Protein AF-A0A645EM50-F1 (afdb_monomer)

Nearest PDB structures (foldseek):
  1o5o-assembly1_B  TM=4.239E-01  e=4.195E-01  Thermotoga maritima
  6wn8-assembly1_B  TM=4.071E-01  e=1.620E+00  Klebsiella pneumoniae subsp. pneumoniae

InterPro domains:
  IPR006230 Protein MutL [PF13941] (1-204)

Radius of gyration: 18.4 Å; Cα contacts (8 Å, |Δi|>4): 390; chains: 1; bounding box: 49×41×48 Å

Sequence (207 aa):
MDLGGATTDVYSMTEGTPSRDDIVFRGLPEPFAKRSVEGDLGMRYSLKFLAHECTHKWIAAEAGESEELVKEWIKTCCAQPDTIAPHGSPQQRIEEALAKGAVKTALERHCGYIEPVYTPMGQMYTINGKDLTNVPLAIGIGGAIINSPNPHNIMEGVKAGRGDLNYAKPKDPVIKTDSSYILASMGLLSAYDPETALAIMKKEIFK

Organism: NCBI:txid1076179

Secondary structure (DSSP, 8-state):
-EE-SS-EEEEEES----SSTTEEEESSPPPSEEEEEETT--SSTTHHHHHHHH-HHHHHHHHTS-HHHHHHHHHHHHH-TT--PPTTSHHHHHHHHHHHHHHHHHHHHHS-EEEEEEETTEEEEEEES---TT--EEEEBSHHHHTSS-HHHHHGGGS--TT-TTB---SSPEEEE-TT--HHHHHHHHTT-HHHHHHHHHHHH--

pLDDT: mean 94.32, std 4.32, range [69.94, 98.25]

Solvent-accessible surface area (backbone atoms only — not comparable to full-atom values): 10984 Å² total; per-residue (Å²): 61,36,35,37,48,47,32,25,37,40,68,48,83,46,75,29,59,68,92,47,93,66,38,43,84,49,83,75,88,60,59,43,74,40,75,49,75,34,66,47,35,5,76,30,85,20,30,72,49,34,45,60,76,53,31,54,65,50,36,10,63,67,35,74,51,52,49,66,57,47,52,53,50,52,52,48,34,68,77,38,62,88,63,71,59,54,89,93,37,74,58,33,33,40,52,43,27,50,49,14,42,31,43,27,52,49,45,56,74,61,31,6,42,48,44,83,43,82,48,100,92,44,81,41,33,34,29,40,60,30,36,32,40,82,44,59,66,43,53,40,30,40,62,70,37,61,72,39,97,55,38,64,67,26,54,53,29,50,40,49,48,98,87,37,78,40,38,28,35,17,61,74,44,49,78,39,47,46,77,79,68,47,66,68,59,31,56,61,39,36,78,80,41,47,68,62,26,47,53,52,49,49,59,68,44,67,105

Structure (mmCIF, N/CA/C/O backbone):
data_AF-A0A645EM50-F1
#
_entry.id   AF-A0A645EM50-F1
#
loop_
_atom_site.group_PDB
_atom_site.id
_atom_site.type_symbol
_atom_site.label_atom_id
_atom_site.label_alt_id
_atom_site.label_comp_id
_atom_site.label_asym_id
_atom_site.label_entity_id
_atom_site.label_seq_id
_atom_site.pdbx_PDB_ins_code
_atom_site.Cartn_x
_atom_site.Cartn_y
_atom_site.Cartn_z
_atom_site.occupancy
_atom_site.B_iso_or_equiv
_atom_site.auth_seq_id
_atom_site.auth_comp_id
_atom_site.auth_asym_id
_atom_site.auth_atom_id
_atom_site.pdbx_PDB_model_num
ATOM 1 N N . MET A 1 1 ? -3.434 -5.002 -3.128 1.00 97.25 1 MET A N 1
ATOM 2 C CA . MET A 1 1 ? -3.034 -4.630 -1.758 1.00 97.25 1 MET A CA 1
ATOM 3 C C . MET A 1 1 ? -3.812 -5.509 -0.812 1.00 97.25 1 MET A C 1
ATOM 5 O O . MET A 1 1 ? -5.027 -5.472 -0.913 1.00 97.25 1 MET A O 1
ATOM 9 N N . ASP A 1 2 ? -3.159 -6.297 0.032 1.00 96.81 2 ASP A N 1
ATOM 10 C CA . ASP A 1 2 ? -3.802 -7.083 1.090 1.00 96.81 2 ASP A CA 1
ATOM 11 C C . ASP A 1 2 ? -3.337 -6.558 2.444 1.00 96.81 2 ASP A C 1
ATOM 13 O O . ASP A 1 2 ? -2.193 -6.779 2.834 1.00 96.81 2 ASP A O 1
ATOM 17 N N . LEU A 1 3 ? -4.189 -5.782 3.113 1.00 96.44 3 LEU A N 1
ATOM 18 C CA . LEU A 1 3 ? -3.864 -5.172 4.401 1.00 96.44 3 LEU A CA 1
ATOM 19 C C . LEU A 1 3 ? -4.521 -5.960 5.536 1.00 96.44 3 LEU A C 1
ATOM 21 O O . LEU A 1 3 ? -5.743 -5.913 5.732 1.00 96.44 3 LEU A O 1
ATOM 25 N N . GLY A 1 4 ? -3.688 -6.647 6.312 1.00 94.12 4 GLY A N 1
ATOM 26 C CA . GLY A 1 4 ? -4.093 -7.433 7.467 1.00 94.12 4 GLY A CA 1
ATOM 27 C C . GLY A 1 4 ? -3.761 -6.781 8.811 1.00 94.12 4 GLY A C 1
ATOM 28 O O . GLY A 1 4 ? -3.214 -5.682 8.919 1.00 94.12 4 GLY A O 1
ATOM 29 N N . GLY A 1 5 ? -4.076 -7.505 9.887 1.00 92.44 5 GLY A N 1
ATOM 30 C CA . GLY A 1 5 ? -3.689 -7.107 11.244 1.00 92.44 5 GLY A CA 1
ATOM 31 C C . GLY A 1 5 ? -2.190 -7.278 11.523 1.00 92.44 5 GLY A C 1
ATOM 32 O O . GLY A 1 5 ? -1.646 -6.567 12.365 1.00 92.44 5 GLY A O 1
ATOM 33 N N . ALA A 1 6 ? -1.522 -8.205 10.832 1.00 92.12 6 ALA A N 1
ATOM 34 C CA . ALA A 1 6 ? -0.106 -8.515 11.040 1.00 92.12 6 ALA A CA 1
ATOM 35 C C . ALA A 1 6 ? 0.801 -8.004 9.915 1.00 92.12 6 ALA A C 1
ATOM 37 O O . ALA A 1 6 ? 1.874 -7.491 10.205 1.00 92.12 6 ALA A O 1
ATOM 38 N N . THR A 1 7 ? 0.380 -8.138 8.657 1.00 95.69 7 THR A N 1
ATOM 39 C CA . THR A 1 7 ? 1.206 -7.817 7.488 1.00 95.69 7 THR A CA 1
ATOM 40 C C . THR A 1 7 ? 0.432 -6.992 6.468 1.00 95.69 7 THR A C 1
ATOM 42 O O . THR A 1 7 ? -0.803 -6.989 6.467 1.00 95.69 7 THR A O 1
ATOM 45 N N . THR A 1 8 ? 1.174 -6.319 5.589 1.00 97.88 8 THR A N 1
ATOM 46 C CA . THR A 1 8 ? 0.648 -5.839 4.309 1.00 97.88 8 THR A CA 1
ATOM 47 C C . THR A 1 8 ? 1.328 -6.583 3.174 1.00 97.88 8 THR A C 1
ATOM 49 O O . THR A 1 8 ? 2.545 -6.490 3.019 1.00 97.88 8 THR A O 1
ATOM 52 N N . ASP A 1 9 ? 0.551 -7.265 2.340 1.00 97.81 9 ASP A N 1
ATOM 53 C CA . ASP A 1 9 ? 1.071 -7.932 1.155 1.00 97.81 9 ASP A CA 1
ATOM 54 C C . ASP A 1 9 ? 0.751 -7.111 -0.099 1.00 97.81 9 ASP A C 1
ATOM 56 O O . ASP A 1 9 ? -0.372 -6.636 -0.321 1.00 97.81 9 ASP A O 1
ATOM 60 N N . VAL A 1 10 ? 1.742 -6.969 -0.975 1.00 98.25 10 VAL A N 1
ATOM 61 C CA . VAL A 1 10 ? 1.600 -6.259 -2.248 1.00 98.25 10 VAL A CA 1
ATOM 62 C C . VAL A 1 10 ? 1.866 -7.222 -3.386 1.00 98.25 10 VAL A C 1
ATOM 64 O O . VAL A 1 10 ? 2.919 -7.851 -3.445 1.00 98.25 10 VAL A O 1
ATOM 67 N N . TYR A 1 11 ? 0.907 -7.310 -4.303 1.00 97.50 11 TYR A N 1
ATOM 68 C CA . TYR A 1 11 ? 0.973 -8.132 -5.505 1.00 97.50 11 TYR A CA 1
ATOM 69 C C . TYR A 1 11 ? 0.952 -7.219 -6.730 1.00 97.50 11 TYR A C 1
ATOM 71 O O . TYR A 1 11 ? 0.092 -6.339 -6.817 1.00 97.50 11 TYR A O 1
ATOM 79 N N . SER A 1 12 ? 1.851 -7.444 -7.688 1.00 97.56 12 SER A N 1
ATOM 80 C CA . SER A 1 12 ? 1.840 -6.751 -8.981 1.00 97.56 12 SER A CA 1
ATOM 81 C C . SER A 1 12 ? 1.999 -7.724 -10.146 1.00 97.56 12 SER A C 1
ATOM 83 O O . SER A 1 12 ? 2.832 -8.631 -10.101 1.00 97.56 12 SER A O 1
ATOM 85 N N . MET A 1 13 ? 1.202 -7.496 -11.193 1.00 96.62 13 MET A N 1
ATOM 86 C CA . MET A 1 13 ? 1.150 -8.287 -12.428 1.00 96.62 13 MET A CA 1
ATOM 87 C C . MET A 1 13 ? 1.412 -7.354 -13.615 1.00 96.62 13 MET A C 1
ATOM 89 O O . MET A 1 13 ? 0.494 -6.717 -14.125 1.00 96.62 13 MET A O 1
ATOM 93 N N . THR A 1 14 ? 2.681 -7.175 -13.972 1.00 95.94 14 THR A N 1
ATOM 94 C CA . THR A 1 14 ? 3.126 -6.290 -15.063 1.00 95.94 14 THR A CA 1
ATOM 95 C C . THR A 1 14 ? 4.579 -6.596 -15.415 1.00 95.94 14 THR A C 1
ATOM 97 O O . THR A 1 14 ? 5.335 -7.014 -14.539 1.00 95.94 14 THR A O 1
ATOM 100 N N . GLU A 1 15 ? 4.979 -6.348 -16.663 1.00 92.69 15 GLU A N 1
ATOM 101 C CA . GLU A 1 15 ? 6.385 -6.400 -17.100 1.00 92.69 15 GLU A CA 1
ATOM 102 C C . GLU A 1 15 ? 7.252 -5.356 -16.377 1.00 92.69 15 GLU A C 1
ATOM 104 O O . GLU A 1 15 ? 8.461 -5.516 -16.260 1.00 92.69 15 GLU A O 1
ATOM 109 N N . GLY A 1 16 ? 6.638 -4.284 -15.857 1.00 90.94 16 GLY A N 1
ATOM 110 C CA . GLY A 1 16 ? 7.340 -3.276 -15.058 1.00 90.94 16 GLY A CA 1
ATOM 111 C C . GLY A 1 16 ? 8.407 -2.493 -15.823 1.00 90.94 16 GLY A C 1
ATOM 112 O O . GLY A 1 16 ? 9.342 -1.980 -15.207 1.00 90.94 16 GLY A O 1
ATOM 113 N N . THR A 1 17 ? 8.288 -2.432 -17.152 1.00 91.06 17 THR A N 1
ATOM 114 C CA . THR A 1 17 ? 9.202 -1.703 -18.034 1.00 91.06 17 THR A CA 1
ATOM 115 C C . THR A 1 17 ? 9.130 -0.197 -17.782 1.00 91.06 17 THR A C 1
ATOM 117 O O . THR A 1 17 ? 8.040 0.298 -17.480 1.00 91.06 17 THR A O 1
ATOM 120 N N . PRO A 1 18 ? 10.238 0.545 -17.973 1.00 92.12 18 PRO A N 1
ATOM 121 C CA . PRO A 1 18 ? 10.254 1.992 -17.801 1.00 92.12 18 PRO A CA 1
ATOM 122 C C . PRO A 1 18 ? 9.101 2.693 -18.528 1.00 92.12 18 PRO A C 1
ATOM 124 O O . PRO A 1 18 ? 8.852 2.462 -19.710 1.00 92.12 18 PRO A O 1
ATOM 127 N N . SER A 1 19 ? 8.398 3.565 -17.813 1.00 89.06 19 SER A N 1
ATOM 128 C CA . SER A 1 19 ? 7.234 4.306 -18.313 1.00 89.06 19 SER A CA 1
ATOM 129 C C . SER A 1 19 ? 7.585 5.484 -19.227 1.00 89.06 19 SER A C 1
ATOM 131 O O . SER A 1 19 ? 6.683 6.095 -19.804 1.00 89.06 19 SER A O 1
ATOM 133 N N . ARG A 1 20 ? 8.875 5.824 -19.346 1.00 88.19 20 ARG A N 1
ATOM 134 C CA . ARG A 1 20 ? 9.416 6.896 -20.190 1.00 88.19 20 ARG A CA 1
ATOM 135 C C . ARG A 1 20 ? 10.719 6.445 -20.844 1.00 88.19 20 ARG A C 1
ATOM 137 O O . ARG A 1 20 ? 11.511 5.755 -20.207 1.00 88.19 20 ARG A O 1
ATOM 144 N N . ASP A 1 21 ? 10.970 6.923 -22.058 1.00 85.81 21 ASP A N 1
ATOM 145 C CA . ASP A 1 21 ? 12.161 6.565 -22.843 1.00 85.81 21 ASP A CA 1
ATOM 146 C C . ASP A 1 21 ? 13.477 7.084 -22.239 1.00 85.81 21 ASP A C 1
ATOM 148 O O . ASP A 1 21 ? 14.546 6.544 -22.510 1.00 85.81 21 ASP A O 1
ATOM 152 N N . ASP A 1 22 ? 13.417 8.128 -21.409 1.00 86.12 22 ASP A N 1
ATOM 153 C CA . ASP A 1 22 ? 14.583 8.716 -20.742 1.00 86.12 22 ASP A CA 1
ATOM 154 C C . ASP A 1 22 ? 14.908 8.074 -19.380 1.00 86.12 22 ASP A C 1
ATOM 156 O O . ASP A 1 22 ? 15.800 8.544 -18.665 1.00 86.12 22 ASP A O 1
ATOM 160 N N . ILE A 1 23 ? 14.193 6.997 -19.027 1.00 91.50 23 ILE A N 1
ATOM 161 C CA . ILE A 1 23 ? 14.452 6.171 -17.849 1.00 91.50 23 ILE A CA 1
ATOM 162 C C . ILE A 1 23 ? 15.164 4.886 -18.280 1.00 91.50 23 ILE A C 1
ATOM 164 O O . ILE A 1 23 ? 14.613 4.038 -18.979 1.00 91.50 23 ILE A O 1
ATOM 168 N N . VAL A 1 24 ? 16.381 4.700 -17.780 1.00 91.69 24 VAL A N 1
ATOM 169 C CA . VAL A 1 24 ? 17.173 3.488 -17.995 1.00 91.69 24 VAL A CA 1
ATOM 170 C C . VAL A 1 24 ? 16.964 2.518 -16.834 1.00 91.69 24 VAL A C 1
ATOM 172 O O . VAL A 1 24 ? 17.103 2.877 -15.664 1.00 91.69 24 VAL A O 1
ATOM 175 N N . PHE A 1 25 ? 16.649 1.263 -17.144 1.00 91.88 25 PHE A N 1
ATOM 176 C CA . PHE A 1 25 ? 16.518 0.225 -16.124 1.00 91.88 25 PHE A CA 1
ATOM 177 C C . PHE A 1 25 ? 17.879 -0.123 -15.502 1.00 91.88 25 PHE A C 1
ATOM 179 O O . PHE A 1 25 ? 18.864 -0.340 -16.214 1.00 91.88 25 PHE A O 1
ATOM 186 N N . ARG A 1 26 ? 17.933 -0.201 -14.169 1.00 90.56 26 ARG A N 1
ATOM 187 C CA . ARG A 1 26 ? 19.142 -0.489 -13.392 1.00 90.56 26 ARG A CA 1
ATOM 188 C C . ARG A 1 26 ? 18.901 -1.662 -12.446 1.00 90.56 26 ARG A C 1
ATOM 190 O O . ARG A 1 26 ? 18.062 -1.584 -11.556 1.00 90.56 26 ARG A O 1
ATOM 197 N N . GLY A 1 27 ? 19.717 -2.707 -12.573 1.00 86.62 27 GLY A N 1
ATOM 198 C CA . GLY A 1 27 ? 19.662 -3.887 -11.705 1.00 86.62 27 GLY A CA 1
ATOM 199 C C . GLY A 1 27 ? 19.150 -5.128 -12.429 1.00 86.62 27 GLY A C 1
ATOM 200 O O . GLY A 1 27 ? 19.268 -5.238 -13.649 1.00 86.62 27 GLY A O 1
ATOM 201 N N . LEU A 1 28 ? 18.632 -6.084 -11.659 1.00 87.25 28 LEU A N 1
ATOM 202 C CA . LEU A 1 28 ? 18.082 -7.329 -12.191 1.00 87.25 28 LEU A CA 1
ATOM 203 C C . LEU A 1 28 ? 16.643 -7.117 -12.676 1.00 87.25 28 LEU A C 1
ATOM 205 O O . LEU A 1 28 ? 15.907 -6.378 -12.022 1.00 87.25 28 LEU A O 1
ATOM 209 N N . PRO A 1 29 ? 16.225 -7.771 -13.775 1.00 86.12 29 PRO A N 1
ATOM 210 C CA . PRO A 1 29 ? 14.835 -7.749 -14.212 1.00 86.12 29 PRO A CA 1
ATOM 211 C C . PRO A 1 29 ? 13.886 -8.208 -13.101 1.00 86.12 29 PRO A C 1
ATOM 213 O O . PRO A 1 29 ? 14.142 -9.198 -12.415 1.00 86.12 29 PRO A O 1
ATOM 216 N N . GLU A 1 30 ? 12.777 -7.494 -12.948 1.00 92.94 30 GLU A N 1
ATOM 217 C CA . GLU A 1 30 ? 11.712 -7.844 -12.009 1.00 92.94 30 GLU A CA 1
ATOM 218 C C . GLU A 1 30 ? 10.767 -8.880 -12.639 1.00 92.94 30 GLU A C 1
ATOM 220 O O . GLU A 1 30 ? 10.490 -8.809 -13.838 1.00 92.94 30 GLU A O 1
ATOM 225 N N . PRO A 1 31 ? 10.240 -9.848 -11.872 1.00 94.94 31 PRO A N 1
ATOM 226 C CA . PRO A 1 31 ? 9.329 -10.848 -12.414 1.00 94.94 31 PRO A CA 1
ATOM 227 C C . PRO A 1 31 ? 7.967 -10.232 -12.762 1.00 94.94 31 PRO A C 1
ATOM 229 O O . PRO A 1 31 ? 7.478 -9.345 -12.050 1.00 94.94 31 PRO A O 1
ATOM 232 N N . PHE A 1 32 ? 7.300 -10.775 -13.792 1.00 96.44 32 PHE A N 1
ATOM 233 C CA . PHE A 1 32 ? 5.940 -10.370 -14.181 1.00 96.44 32 PHE A CA 1
ATOM 234 C C . PHE A 1 32 ? 4.974 -10.405 -12.991 1.00 96.44 32 PHE A C 1
ATOM 236 O O . PHE A 1 32 ? 4.284 -9.422 -12.718 1.00 96.44 32 PHE A O 1
ATOM 243 N N . ALA A 1 33 ? 4.983 -11.514 -12.247 1.00 97.19 33 ALA A N 1
ATOM 244 C CA . ALA A 1 33 ? 4.266 -11.677 -10.992 1.00 97.19 33 ALA A CA 1
ATOM 245 C C . ALA A 1 33 ? 5.227 -11.444 -9.820 1.00 97.19 33 ALA A C 1
ATOM 247 O O . ALA A 1 33 ? 6.130 -12.246 -9.583 1.00 97.19 33 ALA A O 1
ATOM 248 N N . LYS A 1 34 ? 5.033 -10.348 -9.080 1.00 96.94 34 LYS A N 1
ATOM 249 C CA . LYS A 1 34 ? 5.827 -10.009 -7.889 1.00 96.94 34 LYS A CA 1
ATOM 250 C C . LYS A 1 34 ? 4.919 -9.956 -6.667 1.00 96.94 34 LYS A C 1
ATOM 252 O O . LYS A 1 34 ? 3.845 -9.359 -6.729 1.00 96.94 34 LYS A O 1
ATOM 257 N N . ARG A 1 35 ? 5.382 -10.527 -5.553 1.00 96.88 35 ARG A N 1
ATOM 258 C CA . ARG A 1 35 ? 4.778 -10.379 -4.224 1.00 96.88 35 ARG A CA 1
ATOM 259 C C . ARG A 1 35 ? 5.830 -9.868 -3.244 1.00 96.88 35 ARG A C 1
ATOM 261 O O . ARG A 1 35 ? 6.905 -10.456 -3.170 1.00 96.88 35 ARG A O 1
ATOM 268 N N . SER A 1 36 ? 5.511 -8.825 -2.487 1.00 97.81 36 SER A N 1
ATOM 269 C CA . SER A 1 36 ? 6.245 -8.460 -1.266 1.00 97.81 36 SER A CA 1
ATOM 270 C C . SER A 1 36 ? 5.324 -8.578 -0.055 1.00 97.81 36 SER A C 1
ATOM 272 O O . SER A 1 36 ? 4.102 -8.494 -0.192 1.00 97.81 36 SER A O 1
ATOM 274 N N . VAL A 1 37 ? 5.919 -8.824 1.110 1.00 98.00 37 VAL A N 1
ATOM 275 C CA . VAL A 1 37 ? 5.223 -8.959 2.393 1.00 98.00 37 VAL A CA 1
ATOM 276 C C . VAL A 1 37 ? 5.914 -8.041 3.387 1.00 98.00 37 VAL A C 1
ATOM 278 O O . VAL A 1 37 ? 7.079 -8.249 3.721 1.00 98.00 37 VAL A O 1
ATOM 281 N N . GLU A 1 38 ? 5.185 -7.042 3.863 1.00 97.62 38 GLU A N 1
ATOM 282 C CA . GLU A 1 38 ? 5.664 -6.050 4.819 1.00 97.62 38 GLU A CA 1
ATOM 283 C C . GLU A 1 38 ? 5.197 -6.453 6.221 1.00 97.62 38 GLU A C 1
ATOM 285 O O . GLU A 1 38 ? 4.035 -6.264 6.595 1.00 97.62 38 GLU A O 1
ATOM 290 N N . GLY A 1 39 ? 6.099 -7.072 6.987 1.00 96.44 39 GLY A N 1
ATOM 291 C CA . GLY A 1 39 ? 5.805 -7.591 8.329 1.00 96.44 39 GLY A CA 1
ATOM 292 C C . GLY A 1 39 ? 5.702 -6.521 9.420 1.00 96.44 39 GLY A C 1
ATOM 293 O O . GLY A 1 39 ? 5.250 -6.809 10.526 1.00 96.44 39 GLY A O 1
ATOM 294 N N . ASP A 1 40 ? 6.131 -5.296 9.127 1.00 96.44 40 ASP A N 1
ATOM 295 C CA . ASP A 1 40 ? 6.054 -4.132 10.009 1.00 96.44 40 ASP A CA 1
ATOM 296 C C . ASP A 1 40 ? 4.823 -3.249 9.735 1.00 96.44 40 ASP A C 1
ATOM 298 O O . ASP A 1 40 ? 4.488 -2.405 10.568 1.00 96.44 40 ASP A O 1
ATOM 302 N N . LEU A 1 41 ? 4.082 -3.487 8.645 1.00 96.94 41 LEU A N 1
ATOM 303 C CA . LEU A 1 41 ? 2.965 -2.645 8.188 1.00 96.94 41 LEU A CA 1
ATOM 304 C C . LEU A 1 41 ? 1.568 -3.266 8.403 1.00 96.94 41 LEU A C 1
ATOM 306 O O . LEU A 1 41 ? 0.685 -3.125 7.569 1.00 96.94 41 LEU A O 1
ATOM 310 N N . GLY A 1 42 ? 1.341 -3.977 9.501 1.00 96.06 42 GLY A N 1
ATOM 311 C CA . GLY A 1 42 ? 0.035 -4.477 9.937 1.00 96.06 42 GLY A CA 1
ATOM 312 C C . GLY A 1 42 ? -0.744 -3.523 10.853 1.00 96.06 42 GLY A C 1
ATOM 313 O O . GLY A 1 42 ? -0.182 -2.770 11.649 1.00 96.06 42 GLY A O 1
ATOM 314 N N . MET A 1 43 ? -2.076 -3.619 10.801 1.00 95.62 43 MET A N 1
ATOM 315 C CA . MET A 1 43 ? -2.999 -2.735 11.534 1.00 95.62 43 MET A CA 1
ATOM 316 C C . MET A 1 43 ? -3.154 -3.040 13.029 1.00 95.62 43 MET A C 1
ATOM 318 O O . MET A 1 43 ? -3.863 -2.310 13.725 1.00 95.62 43 MET A O 1
ATOM 322 N N . ARG A 1 44 ? -2.543 -4.122 13.528 1.00 94.56 44 ARG A N 1
ATOM 323 C CA . ARG A 1 44 ? -2.638 -4.583 14.923 1.00 94.56 44 ARG A CA 1
ATOM 324 C C . ARG A 1 44 ? -1.274 -4.985 15.475 1.00 94.56 44 ARG A C 1
ATOM 326 O O . ARG A 1 44 ? -0.623 -4.182 16.133 1.00 94.56 44 ARG A O 1
ATOM 333 N N . TYR A 1 45 ? -0.801 -6.196 15.187 1.00 91.06 45 TYR A N 1
ATOM 334 C CA . TYR A 1 45 ? 0.382 -6.773 15.843 1.00 91.06 45 TYR A CA 1
ATOM 335 C C . TYR A 1 45 ? 1.667 -5.967 15.616 1.00 91.06 45 TYR A C 1
ATOM 337 O O . TYR A 1 45 ? 2.526 -5.914 16.498 1.00 91.06 45 TYR A O 1
ATOM 345 N N . SER A 1 46 ? 1.786 -5.301 14.466 1.00 93.88 46 SER A N 1
ATOM 346 C CA . SER A 1 46 ? 2.918 -4.432 14.141 1.00 93.88 46 SER A CA 1
ATOM 347 C C . SER A 1 46 ? 2.547 -2.940 14.113 1.00 93.88 46 SER A C 1
ATOM 349 O O . SER A 1 46 ? 3.338 -2.126 13.643 1.00 93.88 46 SER A O 1
ATOM 351 N N . LEU A 1 47 ? 1.391 -2.557 14.676 1.00 95.19 47 LEU A N 1
ATOM 352 C CA . LEU A 1 47 ? 0.846 -1.193 14.616 1.00 95.19 47 LEU A CA 1
ATOM 353 C C . LEU A 1 47 ? 1.830 -0.126 15.108 1.00 95.19 47 LEU A C 1
ATOM 355 O O . LEU A 1 47 ? 1.904 0.961 14.546 1.00 95.19 47 LEU A O 1
ATOM 359 N N . LYS A 1 48 ? 2.614 -0.431 16.147 1.00 95.06 48 LYS A N 1
ATOM 360 C CA . LYS A 1 48 ? 3.638 0.486 16.667 1.00 95.06 48 LYS A CA 1
ATOM 361 C C . LYS A 1 48 ? 4.713 0.831 15.628 1.00 95.06 48 LYS A C 1
ATOM 363 O O . LYS A 1 48 ? 5.210 1.951 15.628 1.00 95.06 48 LYS A O 1
ATOM 368 N N . PHE A 1 49 ? 5.072 -0.125 14.770 1.00 95.88 49 PHE A N 1
ATOM 369 C CA . PHE A 1 49 ? 6.068 0.065 13.721 1.00 95.88 49 PHE A CA 1
ATOM 370 C C . PHE A 1 49 ? 5.451 0.842 12.564 1.00 95.88 49 PHE A C 1
ATOM 372 O O . PHE A 1 49 ? 6.009 1.855 12.166 1.00 95.88 49 PHE A O 1
ATOM 379 N N . LEU A 1 50 ? 4.240 0.471 12.140 1.00 97.06 50 LEU A N 1
ATOM 380 C CA . LEU A 1 50 ? 3.464 1.245 11.172 1.00 97.06 50 LEU A CA 1
ATOM 381 C C . LEU A 1 50 ? 3.319 2.719 11.593 1.00 97.06 50 LEU A C 1
ATOM 383 O O . LEU A 1 50 ? 3.589 3.626 10.812 1.00 97.06 50 LEU A O 1
ATOM 387 N N . ALA A 1 51 ? 2.942 2.973 12.846 1.00 96.19 51 ALA A N 1
ATOM 388 C CA . ALA A 1 51 ? 2.795 4.328 13.364 1.00 96.19 51 ALA A CA 1
ATOM 389 C C . ALA A 1 51 ? 4.119 5.104 13.405 1.00 96.19 51 ALA A C 1
ATOM 391 O O . ALA A 1 51 ? 4.128 6.319 13.196 1.00 96.19 51 ALA A O 1
ATOM 392 N N . HIS A 1 52 ? 5.230 4.414 13.670 1.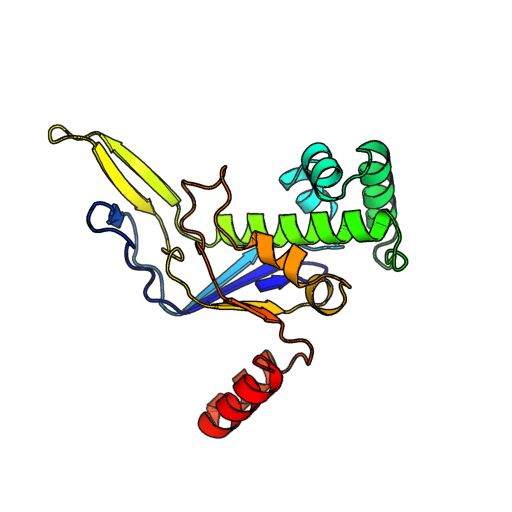00 95.81 52 HIS A N 1
ATOM 393 C CA . HIS A 1 52 ? 6.563 4.999 13.605 1.00 95.81 52 HIS A CA 1
ATOM 394 C C . HIS A 1 52 ? 6.929 5.385 12.166 1.00 95.81 52 HIS A C 1
ATOM 396 O O . HIS A 1 52 ? 7.334 6.524 11.943 1.00 95.81 52 HIS A O 1
ATOM 402 N N . GLU A 1 53 ? 6.714 4.485 11.202 1.00 95.62 53 GLU A N 1
ATOM 403 C CA . GLU A 1 53 ? 6.979 4.726 9.777 1.00 95.62 53 GLU A CA 1
ATOM 404 C C . GLU A 1 53 ? 6.144 5.890 9.225 1.00 95.62 53 GLU A C 1
ATOM 406 O O . GLU A 1 53 ? 6.663 6.747 8.513 1.00 95.62 53 GLU A O 1
ATOM 411 N N . CYS A 1 54 ? 4.858 5.971 9.582 1.00 94.25 54 CYS A N 1
ATOM 412 C CA . CYS A 1 54 ? 3.994 7.067 9.140 1.00 94.25 54 CYS A CA 1
ATOM 413 C C . CYS A 1 54 ? 4.242 8.373 9.906 1.00 94.25 54 CYS A C 1
ATOM 415 O O . CYS A 1 54 ? 4.009 9.444 9.360 1.00 94.25 54 CYS A O 1
ATOM 417 N N . THR A 1 55 ? 4.742 8.313 11.141 1.00 96.31 55 THR A N 1
ATOM 418 C CA . THR A 1 55 ? 4.803 9.405 12.130 1.00 96.31 55 THR A CA 1
ATOM 419 C C . THR A 1 55 ? 3.432 9.871 12.640 1.00 96.31 55 THR A C 1
ATOM 421 O O . THR A 1 55 ? 2.481 10.069 11.883 1.00 96.31 55 THR A O 1
ATOM 424 N N . HIS A 1 56 ? 3.331 10.147 13.947 1.00 96.69 56 HIS A N 1
ATOM 425 C CA . HIS A 1 56 ? 2.089 10.640 14.565 1.00 96.69 56 HIS A CA 1
ATOM 426 C C . HIS A 1 56 ? 1.564 11.930 13.922 1.00 96.69 56 HIS A C 1
ATOM 428 O O . HIS A 1 56 ? 0.357 12.089 13.770 1.00 96.69 56 HIS A O 1
ATOM 434 N N . LYS A 1 57 ? 2.469 12.829 13.517 1.00 97.50 57 LYS A N 1
ATOM 435 C CA . LYS A 1 57 ? 2.130 14.108 12.887 1.00 97.50 57 LYS A CA 1
ATOM 436 C C . LYS A 1 57 ? 1.412 13.924 11.552 1.00 97.50 57 LYS A C 1
ATOM 438 O O . LYS A 1 57 ? 0.425 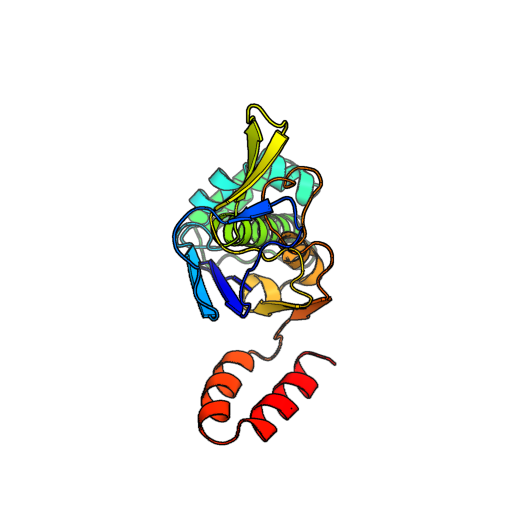14.607 11.292 1.00 97.50 57 LYS A O 1
ATOM 443 N N . TRP A 1 58 ? 1.905 13.020 10.707 1.00 96.44 58 TRP A N 1
ATOM 444 C CA . TRP A 1 58 ? 1.262 12.732 9.427 1.00 96.44 58 TRP 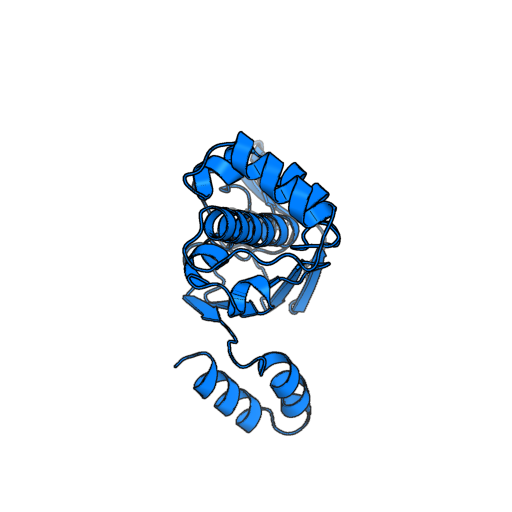A CA 1
ATOM 445 C C . TRP A 1 58 ? -0.100 12.070 9.637 1.00 96.44 58 TRP A C 1
ATOM 447 O O . TRP A 1 58 ? -1.075 12.502 9.032 1.00 96.44 58 TRP A O 1
ATOM 457 N N . ILE A 1 59 ? -0.186 11.094 10.551 1.00 97.88 59 ILE A N 1
ATOM 458 C CA . ILE A 1 59 ? -1.447 10.402 10.867 1.00 97.88 59 ILE A CA 1
ATOM 459 C C . ILE A 1 59 ? -2.499 11.398 11.365 1.00 97.88 59 ILE A C 1
ATOM 461 O O . ILE A 1 59 ? -3.638 11.357 10.915 1.00 97.88 59 ILE A O 1
ATOM 465 N N . ALA A 1 60 ? -2.119 12.309 12.264 1.00 98.00 60 ALA A N 1
ATOM 466 C CA . ALA A 1 60 ? -3.000 13.344 12.797 1.00 98.00 60 ALA A CA 1
ATOM 467 C C . ALA A 1 60 ? -3.519 14.279 11.693 1.00 98.00 60 ALA A C 1
ATOM 469 O O . ALA A 1 60 ? -4.721 14.526 11.603 1.00 98.00 60 ALA A O 1
ATOM 470 N N . ALA A 1 61 ? -2.628 14.743 10.809 1.00 97.44 61 ALA A N 1
ATOM 471 C CA . ALA A 1 61 ? -2.996 15.599 9.684 1.00 97.44 61 ALA A CA 1
ATOM 472 C C . ALA A 1 61 ? -3.928 14.892 8.685 1.00 97.44 61 ALA A C 1
ATOM 474 O O . ALA A 1 61 ? -4.894 15.497 8.229 1.00 97.44 61 ALA A O 1
ATOM 475 N N . GLU A 1 62 ? -3.661 13.622 8.375 1.00 96.75 62 GLU A N 1
ATOM 476 C CA . GLU A 1 62 ? -4.480 12.812 7.466 1.00 96.75 62 GLU A CA 1
ATOM 477 C C . GLU A 1 62 ? -5.853 12.477 8.073 1.00 96.75 62 GLU A C 1
ATOM 479 O O . GLU A 1 62 ? -6.865 12.524 7.379 1.00 96.75 62 GLU A O 1
ATOM 484 N N . ALA A 1 63 ? -5.908 12.186 9.377 1.00 96.81 63 ALA A N 1
ATOM 485 C CA . ALA A 1 63 ? -7.151 11.900 10.092 1.00 96.81 63 ALA A CA 1
ATOM 486 C C . ALA A 1 63 ? -7.987 13.159 10.397 1.00 96.81 63 ALA A C 1
ATOM 488 O O . ALA A 1 63 ? -9.176 13.042 10.697 1.00 96.81 63 ALA A O 1
ATOM 489 N N . GLY A 1 64 ? -7.383 14.353 10.348 1.00 97.44 64 GLY A N 1
ATOM 490 C CA . GLY A 1 64 ? -8.008 15.596 10.808 1.00 97.44 64 GLY A CA 1
ATOM 491 C C . GLY A 1 64 ? -8.152 15.670 12.333 1.00 97.44 64 GLY A C 1
ATOM 492 O O . GLY A 1 64 ? -9.112 16.254 12.826 1.00 97.44 64 GLY A O 1
ATOM 493 N N . GLU A 1 65 ? -7.218 15.064 13.071 1.00 97.38 65 GLU A N 1
ATOM 494 C CA . GLU A 1 65 ? -7.245 14.917 14.533 1.00 97.38 65 GLU A CA 1
ATOM 495 C C . GLU A 1 65 ? -5.968 15.459 15.195 1.00 97.38 65 GLU A C 1
ATOM 497 O O . GLU A 1 65 ? -5.032 15.885 14.518 1.00 97.38 65 GLU A O 1
ATOM 502 N N . SER A 1 66 ? -5.903 15.446 16.532 1.00 97.88 66 SER A N 1
ATOM 503 C CA . SER A 1 66 ? -4.694 15.829 17.275 1.00 97.88 66 SER A CA 1
ATOM 504 C C . SER A 1 66 ? -3.673 14.689 17.382 1.00 97.88 66 SER A C 1
ATOM 506 O O . SER A 1 66 ? -4.021 13.505 17.422 1.00 97.88 66 SER A O 1
ATOM 508 N N . GLU A 1 67 ? -2.385 15.035 17.488 1.00 98.19 67 GLU A N 1
ATOM 509 C CA . GLU A 1 67 ? -1.325 14.043 17.713 1.00 98.19 67 GLU A CA 1
ATOM 510 C C . GLU A 1 67 ? -1.488 13.304 19.047 1.00 98.19 67 GLU A C 1
ATOM 512 O O . GLU A 1 67 ? -1.092 12.144 19.166 1.00 98.19 67 GLU A O 1
ATOM 517 N N . GLU A 1 68 ? -2.039 13.970 20.060 1.00 98.00 68 GLU A N 1
ATOM 518 C CA . GLU A 1 68 ? -2.310 13.391 21.374 1.00 98.00 68 GLU A CA 1
ATOM 519 C C . GLU A 1 68 ? -3.324 12.252 21.260 1.00 98.00 68 GLU A C 1
ATOM 521 O O . GLU A 1 68 ? -3.076 11.163 21.782 1.00 98.00 68 GLU A O 1
ATOM 526 N N . LEU A 1 69 ? -4.409 12.471 20.509 1.00 97.62 69 LEU A N 1
ATOM 527 C CA . LEU A 1 69 ? -5.447 11.467 20.291 1.00 97.62 69 LEU A CA 1
ATOM 528 C C . LEU A 1 69 ? -4.912 10.268 19.503 1.00 97.62 69 LEU A C 1
ATOM 530 O O . LEU A 1 69 ? -5.203 9.120 19.836 1.00 97.62 69 LEU A O 1
ATOM 534 N N . VAL A 1 70 ? -4.073 10.523 18.494 1.00 98.12 70 VAL A N 1
ATOM 535 C CA . VAL A 1 70 ? -3.377 9.473 17.736 1.00 98.12 70 VAL A CA 1
ATOM 536 C C . VAL A 1 70 ? -2.503 8.619 18.657 1.00 98.12 70 VAL A C 1
ATOM 538 O O . VAL A 1 70 ? -2.603 7.391 18.635 1.00 98.12 70 VAL A O 1
ATOM 541 N N . LYS A 1 71 ? -1.673 9.250 19.498 1.00 97.88 71 LYS A N 1
ATOM 542 C CA . LYS A 1 71 ? -0.788 8.548 20.447 1.00 97.88 71 LYS A CA 1
ATOM 543 C C . LYS A 1 71 ? -1.588 7.713 21.449 1.00 97.88 71 LYS A C 1
ATOM 545 O O . LYS A 1 71 ? -1.216 6.571 21.725 1.00 97.88 71 LYS A O 1
ATOM 550 N N . GLU A 1 72 ? -2.678 8.260 21.981 1.00 97.75 72 GLU A N 1
ATOM 551 C CA . GLU A 1 72 ? -3.572 7.555 22.903 1.00 97.75 72 GLU A CA 1
ATOM 552 C C . GLU A 1 72 ? -4.239 6.346 22.239 1.00 97.75 72 GLU A C 1
ATOM 554 O O . GLU A 1 72 ? -4.246 5.247 22.806 1.00 97.75 72 GLU A O 1
ATOM 559 N N . TRP A 1 73 ? -4.738 6.516 21.014 1.00 97.75 73 TRP A N 1
ATOM 560 C CA . TRP A 1 73 ? -5.376 5.438 20.270 1.00 97.75 73 TRP A CA 1
ATOM 561 C C . TRP A 1 73 ? -4.402 4.303 19.950 1.00 97.75 73 TRP A C 1
ATOM 563 O O . TRP A 1 73 ? -4.683 3.144 20.252 1.00 97.75 73 TRP A O 1
ATOM 573 N N . ILE A 1 74 ? -3.210 4.624 19.436 1.00 97.00 74 ILE A N 1
ATOM 574 C CA . ILE A 1 74 ? -2.168 3.623 19.158 1.00 97.00 74 ILE A CA 1
ATOM 575 C C . ILE A 1 74 ? -1.789 2.872 20.434 1.00 97.00 74 ILE A C 1
ATOM 577 O O . ILE A 1 74 ? -1.681 1.644 20.413 1.00 97.00 74 ILE A O 1
ATOM 581 N N . LYS A 1 75 ? -1.616 3.582 21.557 1.00 97.25 75 LYS A N 1
ATOM 582 C CA . LYS A 1 75 ? -1.320 2.962 22.855 1.00 97.25 75 LYS A CA 1
ATOM 583 C C . LYS A 1 75 ? -2.424 1.989 23.278 1.00 97.25 75 LYS A C 1
ATOM 585 O O . LYS A 1 75 ? -2.109 0.895 23.743 1.00 97.25 75 LYS A O 1
ATOM 590 N N . THR A 1 76 ? -3.685 2.371 23.089 1.00 97.19 76 THR A N 1
ATOM 591 C CA . THR A 1 76 ? -4.856 1.538 23.402 1.00 97.19 76 THR A CA 1
ATOM 592 C C . THR A 1 76 ? -4.860 0.264 22.560 1.00 97.19 76 THR A C 1
ATOM 594 O O . THR A 1 76 ? -4.874 -0.834 23.113 1.00 97.19 76 THR A O 1
ATOM 597 N N . CYS A 1 77 ? -4.722 0.387 21.238 1.00 96.12 77 CYS A N 1
ATOM 598 C CA . CYS A 1 77 ? -4.678 -0.757 20.326 1.00 96.12 77 CYS A CA 1
ATOM 599 C C . CYS A 1 77 ? -3.461 -1.667 20.559 1.00 96.12 77 CYS A C 1
ATOM 601 O O . CYS A 1 77 ? -3.568 -2.882 20.420 1.00 96.12 77 CYS A O 1
ATOM 603 N N . CYS A 1 78 ? -2.306 -1.118 20.950 1.00 94.75 78 CYS A N 1
ATOM 604 C CA . CYS A 1 78 ? -1.134 -1.930 21.295 1.00 94.75 78 CYS A CA 1
ATOM 605 C C . CYS A 1 78 ? -1.334 -2.729 22.592 1.00 94.75 78 CYS A C 1
ATOM 607 O O . CYS A 1 78 ? -0.789 -3.823 22.720 1.00 94.75 78 CYS A O 1
ATOM 609 N N . ALA A 1 79 ? -2.083 -2.187 23.556 1.00 96.25 79 ALA A N 1
ATOM 610 C CA . ALA A 1 79 ? -2.409 -2.883 24.798 1.00 96.25 79 ALA A CA 1
ATOM 611 C C . ALA A 1 79 ? -3.539 -3.910 24.612 1.00 96.25 79 ALA A C 1
ATOM 613 O O . ALA A 1 79 ? -3.539 -4.947 25.274 1.00 96.25 79 ALA A O 1
ATOM 614 N N . GLN A 1 80 ? -4.491 -3.624 23.720 1.00 95.38 80 GLN A N 1
ATOM 615 C CA . GLN A 1 80 ? -5.671 -4.444 23.442 1.00 95.38 80 GLN A CA 1
ATOM 616 C C . GLN A 1 80 ? -5.901 -4.540 21.920 1.00 95.38 80 GLN A C 1
ATOM 618 O O . GLN A 1 80 ? -6.676 -3.752 21.371 1.00 95.38 80 GLN A O 1
ATOM 623 N N . PRO A 1 81 ? -5.253 -5.496 21.223 1.00 92.12 81 PRO A N 1
ATOM 624 C CA . PRO A 1 81 ? -5.327 -5.618 19.760 1.00 92.12 81 PRO A CA 1
ATOM 625 C C . PRO A 1 81 ? -6.732 -5.876 19.198 1.00 92.12 81 PRO A C 1
ATOM 627 O O . PRO A 1 81 ? -7.003 -5.536 18.050 1.00 92.12 81 PRO A O 1
ATOM 630 N N . ASP A 1 82 ? -7.640 -6.426 20.003 1.00 91.56 82 ASP A N 1
ATOM 631 C CA . ASP A 1 82 ? -9.032 -6.673 19.603 1.00 91.56 82 ASP A CA 1
ATOM 632 C C . ASP A 1 82 ? -9.897 -5.401 19.627 1.00 91.56 82 ASP A C 1
ATOM 634 O O . ASP A 1 82 ? -11.074 -5.435 19.270 1.00 91.56 82 ASP A O 1
ATOM 638 N N . THR A 1 83 ? -9.329 -4.263 20.041 1.00 93.62 83 THR A N 1
ATOM 639 C CA . THR A 1 83 ? -10.028 -2.977 20.027 1.00 93.62 83 THR A CA 1
ATOM 640 C C . THR A 1 83 ? -10.296 -2.548 18.586 1.00 93.62 83 THR A C 1
ATOM 642 O O . THR A 1 83 ? -9.408 -2.550 17.727 1.00 93.62 83 THR A O 1
ATOM 645 N N . ILE A 1 84 ? -11.542 -2.168 18.316 1.00 91.19 84 ILE A N 1
ATOM 646 C CA . ILE A 1 84 ? -11.993 -1.666 17.018 1.00 91.19 84 ILE A CA 1
ATOM 647 C C . ILE A 1 84 ? -12.583 -0.279 17.237 1.00 91.19 84 ILE A C 1
ATOM 649 O O . ILE A 1 84 ? -13.328 -0.061 18.198 1.00 91.19 84 ILE A O 1
ATOM 653 N N . ALA A 1 85 ? -12.239 0.666 16.363 1.00 94.25 85 ALA A N 1
ATOM 654 C CA . ALA A 1 85 ? -12.786 2.007 16.450 1.00 94.25 85 ALA A CA 1
ATOM 655 C C . ALA A 1 85 ? -14.310 1.994 16.228 1.00 94.25 85 ALA A C 1
ATOM 657 O O . ALA A 1 85 ? -14.788 1.386 15.266 1.00 94.25 85 ALA A O 1
ATOM 658 N N . PRO A 1 86 ? -15.098 2.700 17.058 1.00 94.00 86 PRO A N 1
ATOM 659 C CA . PRO A 1 86 ? -16.521 2.872 16.795 1.00 94.00 86 PRO A CA 1
ATOM 660 C C . PRO A 1 86 ? -16.763 3.592 15.461 1.00 94.00 86 PRO A C 1
ATOM 662 O O . PRO A 1 86 ? -16.030 4.519 15.103 1.00 94.00 86 PRO A O 1
ATOM 665 N N . HIS A 1 87 ? -17.825 3.221 14.745 1.00 92.44 87 HIS A N 1
ATOM 666 C CA . HIS A 1 87 ? -18.206 3.902 13.506 1.00 92.44 87 HIS A CA 1
ATOM 667 C C . HIS A 1 87 ? -18.484 5.398 13.737 1.00 92.44 87 HIS A C 1
ATOM 669 O O . HIS A 1 87 ? -19.148 5.779 14.699 1.00 92.44 87 HIS A O 1
ATOM 675 N N . GLY A 1 88 ? -17.969 6.248 12.849 1.00 92.44 88 GLY A N 1
ATOM 676 C CA . GLY A 1 88 ? -18.068 7.708 12.902 1.00 92.44 88 GLY A CA 1
ATOM 677 C C . GLY A 1 88 ? -17.127 8.387 13.905 1.00 92.44 88 GLY A C 1
ATOM 678 O O . GLY A 1 88 ? -17.101 9.618 13.977 1.00 92.44 88 GLY A O 1
ATOM 679 N N . SER A 1 89 ? -16.352 7.622 14.678 1.00 96.50 89 SER A N 1
ATOM 680 C CA . SER A 1 89 ? -15.478 8.175 15.714 1.00 96.50 89 SER A CA 1
ATOM 681 C C . SER A 1 89 ? -14.196 8.810 15.144 1.00 96.50 89 SER A C 1
ATOM 683 O O . SER A 1 89 ? -13.745 8.441 14.057 1.00 96.50 89 SER A O 1
ATOM 685 N N . PRO A 1 90 ? -13.555 9.732 15.885 1.00 96.94 90 PRO A N 1
ATOM 686 C CA . PRO A 1 90 ? -12.184 10.169 15.603 1.00 96.94 90 PRO A CA 1
ATOM 687 C C . PRO A 1 90 ? -11.192 9.007 15.456 1.00 96.94 90 PRO A C 1
ATOM 689 O O . PRO A 1 90 ? -10.345 9.007 14.569 1.00 96.94 90 PRO A O 1
ATOM 692 N N . GLN A 1 91 ? -11.340 7.970 16.282 1.00 97.12 91 GLN A N 1
ATOM 693 C CA . GLN A 1 91 ? -10.511 6.768 16.253 1.00 97.12 91 GLN A CA 1
ATOM 694 C C . GLN A 1 91 ? -10.615 6.046 14.909 1.00 97.12 91 GLN A C 1
ATOM 696 O O . GLN A 1 91 ? -9.609 5.561 14.401 1.00 97.12 91 GLN A O 1
ATOM 701 N N . GLN A 1 92 ? -11.800 6.031 14.291 1.00 96.56 92 GLN A N 1
ATOM 702 C CA . GLN A 1 92 ? -11.983 5.429 12.973 1.00 96.56 92 GLN A CA 1
ATOM 703 C C . GLN A 1 92 ? -11.217 6.200 11.896 1.00 96.56 92 GLN A C 1
ATOM 705 O O . GLN A 1 92 ? -10.556 5.577 11.073 1.00 96.56 92 GLN A O 1
ATOM 710 N N . ARG A 1 93 ? -11.227 7.539 11.935 1.00 97.12 93 ARG A N 1
ATOM 711 C CA . ARG A 1 93 ? -10.410 8.355 11.018 1.00 97.12 93 ARG A CA 1
ATOM 712 C C . ARG A 1 93 ? -8.915 8.097 11.205 1.00 97.12 93 ARG A C 1
ATOM 714 O O . ARG A 1 93 ? -8.175 8.043 10.228 1.00 97.12 93 ARG A O 1
ATOM 721 N N . ILE A 1 94 ? -8.478 7.878 12.446 1.00 97.62 94 ILE A N 1
ATOM 722 C CA . ILE A 1 94 ? -7.093 7.499 12.753 1.00 97.62 94 ILE A CA 1
ATOM 723 C C . ILE A 1 94 ? -6.764 6.114 12.172 1.00 97.62 94 ILE A C 1
ATOM 725 O O . ILE A 1 94 ? -5.699 5.950 11.580 1.00 97.62 94 ILE A O 1
ATOM 729 N N . GLU A 1 95 ? -7.660 5.126 12.290 1.00 96.94 95 GLU A N 1
ATOM 730 C CA . GLU A 1 95 ? -7.471 3.807 11.665 1.00 96.94 95 GLU A CA 1
ATOM 731 C C . GLU A 1 95 ? -7.421 3.887 10.134 1.00 96.94 95 GLU A C 1
ATOM 733 O O . GLU A 1 95 ? -6.568 3.247 9.522 1.00 96.94 95 GLU A O 1
ATOM 738 N N . GLU A 1 96 ? -8.272 4.701 9.508 1.00 97.31 96 GLU A N 1
ATOM 739 C CA . GLU A 1 96 ? -8.245 4.931 8.058 1.00 97.31 96 GLU A CA 1
ATOM 740 C C . GLU A 1 96 ? -6.936 5.599 7.611 1.00 97.31 96 GLU A C 1
ATOM 742 O O . GLU A 1 96 ? -6.336 5.174 6.621 1.00 97.31 96 GLU A O 1
ATOM 747 N N . ALA A 1 97 ? -6.445 6.590 8.362 1.00 97.62 97 ALA A N 1
ATOM 748 C CA . ALA A 1 97 ? -5.162 7.240 8.098 1.00 97.62 97 ALA A CA 1
ATOM 749 C C . ALA A 1 97 ? -3.983 6.260 8.230 1.00 97.62 97 ALA A C 1
ATOM 751 O O . ALA A 1 97 ? -3.122 6.202 7.352 1.00 97.62 97 ALA A O 1
ATOM 752 N N . LEU A 1 98 ? -3.963 5.441 9.286 1.00 97.69 98 LEU A N 1
ATOM 753 C CA . LEU A 1 98 ? -2.968 4.380 9.473 1.00 97.69 98 LEU A CA 1
ATOM 754 C C . LEU A 1 98 ? -2.996 3.369 8.322 1.00 97.69 98 LEU A C 1
ATOM 756 O O . LEU A 1 98 ? -1.947 3.037 7.773 1.00 97.69 98 LEU A O 1
ATOM 760 N N . ALA A 1 99 ? -4.184 2.918 7.917 1.00 98.00 99 ALA A N 1
ATOM 761 C CA . ALA A 1 99 ? -4.349 1.982 6.809 1.00 98.00 99 ALA A CA 1
ATOM 762 C C . ALA A 1 99 ? -3.862 2.578 5.480 1.00 98.00 99 ALA A C 1
ATOM 764 O O . ALA A 1 99 ? -3.159 1.911 4.718 1.00 98.00 99 ALA A O 1
ATOM 765 N N . LYS A 1 100 ? -4.174 3.854 5.216 1.00 97.75 100 LYS A N 1
ATOM 766 C CA . LYS A 1 100 ? -3.670 4.588 4.047 1.00 97.75 100 LYS A CA 1
ATOM 767 C C . LYS A 1 100 ? -2.148 4.688 4.062 1.00 97.75 100 LYS A C 1
ATOM 769 O O . LYS A 1 100 ? -1.508 4.486 3.031 1.00 97.75 100 LYS A O 1
ATOM 774 N N . GLY A 1 101 ? -1.573 4.960 5.232 1.00 97.19 101 GLY A N 1
ATOM 775 C CA . GLY A 1 101 ? -0.132 4.970 5.456 1.00 97.19 101 GLY A CA 1
ATOM 776 C C . GLY A 1 101 ? 0.512 3.613 5.171 1.00 97.19 101 GLY A C 1
ATOM 777 O O . GLY A 1 101 ? 1.495 3.553 4.440 1.00 97.19 101 GLY A O 1
ATOM 778 N N . ALA A 1 102 ? -0.089 2.518 5.647 1.00 98.06 102 ALA A N 1
ATOM 779 C CA . ALA A 1 102 ? 0.382 1.159 5.374 1.00 98.06 102 ALA A CA 1
ATOM 780 C C . ALA A 1 102 ? 0.372 0.847 3.872 1.00 98.06 102 ALA A C 1
ATOM 782 O O . ALA A 1 102 ? 1.378 0.403 3.325 1.00 98.06 102 ALA A O 1
ATOM 783 N N . VAL A 1 103 ? -0.738 1.148 3.186 1.00 98.06 103 VAL A N 1
ATOM 784 C CA . VAL A 1 103 ? -0.878 0.977 1.730 1.00 98.06 103 VAL A CA 1
ATOM 785 C C . VAL A 1 103 ? 0.175 1.790 0.973 1.00 98.06 103 VAL A C 1
ATOM 787 O O . VAL A 1 103 ? 0.816 1.259 0.064 1.00 98.06 103 VAL A O 1
ATOM 790 N N . LYS A 1 104 ? 0.376 3.057 1.357 1.00 97.00 104 LYS A N 1
ATOM 791 C CA . LYS A 1 104 ? 1.372 3.956 0.759 1.00 97.00 104 LYS A CA 1
ATOM 792 C C . LYS A 1 104 ? 2.785 3.394 0.904 1.00 97.00 104 LYS A C 1
ATOM 794 O O . LYS A 1 104 ? 3.453 3.171 -0.103 1.00 97.00 104 LYS A O 1
ATOM 799 N N . THR A 1 105 ? 3.212 3.129 2.136 1.00 96.75 105 THR A N 1
ATOM 800 C CA . THR A 1 105 ? 4.576 2.680 2.443 1.00 96.75 105 THR A CA 1
ATOM 801 C C . THR A 1 105 ? 4.858 1.302 1.852 1.00 96.75 105 THR A C 1
ATOM 803 O O . THR A 1 105 ? 5.922 1.088 1.272 1.00 96.75 105 THR A O 1
ATOM 806 N N . ALA A 1 106 ? 3.898 0.374 1.920 1.00 98.06 106 ALA A N 1
ATOM 807 C CA . ALA A 1 106 ? 4.061 -0.955 1.340 1.00 98.06 106 ALA A CA 1
ATOM 808 C C . ALA A 1 106 ? 4.237 -0.892 -0.181 1.00 98.06 106 ALA A C 1
ATOM 810 O O . ALA A 1 106 ? 5.059 -1.614 -0.743 1.00 98.06 106 ALA A O 1
ATOM 811 N N . LEU A 1 107 ? 3.495 -0.010 -0.860 1.00 97.62 107 LEU A N 1
ATOM 812 C CA . LEU A 1 107 ? 3.650 0.160 -2.299 1.00 97.62 107 LEU A CA 1
ATOM 813 C C . LEU A 1 107 ? 4.985 0.818 -2.661 1.00 97.62 107 LEU A C 1
ATOM 815 O O . LEU A 1 107 ? 5.610 0.389 -3.623 1.00 97.62 107 LEU A O 1
ATOM 819 N N . GLU A 1 108 ? 5.436 1.805 -1.886 1.00 96.75 108 GLU A N 1
ATOM 820 C CA . GLU A 1 108 ? 6.727 2.484 -2.082 1.00 96.75 108 GLU A CA 1
ATOM 821 C C . GLU A 1 108 ? 7.915 1.529 -1.948 1.00 96.75 108 GLU A C 1
ATOM 823 O O . GLU A 1 108 ? 8.861 1.616 -2.727 1.00 96.75 108 GLU A O 1
ATOM 828 N N . ARG A 1 109 ? 7.838 0.570 -1.019 1.00 96.44 109 ARG A N 1
ATOM 829 C CA . ARG A 1 109 ? 8.836 -0.501 -0.867 1.00 96.44 109 ARG A CA 1
ATOM 830 C C . ARG A 1 109 ? 8.723 -1.593 -1.940 1.00 96.44 109 ARG A C 1
ATOM 832 O O . ARG A 1 109 ? 9.688 -2.312 -2.192 1.00 96.44 109 ARG A O 1
ATOM 839 N N . HIS A 1 110 ? 7.562 -1.730 -2.582 1.00 97.62 110 HIS A N 1
ATOM 840 C CA . HIS A 1 110 ? 7.317 -2.736 -3.618 1.00 97.62 110 HIS A CA 1
ATOM 841 C C . HIS A 1 110 ? 7.688 -2.260 -5.032 1.00 97.62 110 HIS A C 1
ATOM 843 O O . HIS A 1 110 ? 8.195 -3.053 -5.841 1.00 97.62 110 HIS A O 1
ATOM 849 N N . CYS A 1 111 ? 7.374 -1.001 -5.354 1.00 96.75 111 CYS A N 1
ATOM 850 C CA . CYS A 1 111 ? 7.601 -0.408 -6.667 1.00 96.75 111 CYS A CA 1
ATOM 851 C C . CYS A 1 111 ? 9.058 0.012 -6.862 1.00 96.75 111 CYS A C 1
ATOM 853 O O . CYS A 1 111 ? 9.859 0.044 -5.932 1.00 96.75 111 CYS A O 1
ATOM 855 N N . GLY A 1 112 ? 9.398 0.339 -8.103 1.00 95.88 112 GLY A N 1
ATOM 856 C CA . GLY A 1 112 ? 10.709 0.854 -8.440 1.00 95.88 112 GLY A CA 1
ATOM 857 C C . GLY A 1 112 ? 10.925 2.279 -7.940 1.00 95.88 112 GLY A C 1
ATOM 858 O O . GLY A 1 112 ? 9.980 3.051 -7.773 1.00 95.88 112 GLY A O 1
ATOM 859 N N . TYR A 1 113 ? 12.189 2.625 -7.737 1.00 95.31 113 TYR A N 1
ATOM 860 C CA . TYR A 1 113 ? 12.640 3.959 -7.368 1.00 95.31 113 TYR A CA 1
ATOM 861 C C . TYR A 1 113 ? 13.406 4.591 -8.533 1.00 95.31 113 TYR A C 1
ATOM 863 O O . TYR A 1 113 ? 14.335 3.990 -9.072 1.00 95.31 113 TYR A O 1
ATOM 871 N N . ILE A 1 114 ? 12.994 5.792 -8.927 1.00 94.44 114 ILE A N 1
ATOM 872 C CA . ILE A 1 114 ? 13.525 6.597 -10.021 1.00 94.44 114 ILE A CA 1
ATOM 873 C C . ILE A 1 114 ? 14.443 7.666 -9.431 1.00 94.44 114 ILE A C 1
ATOM 875 O O . ILE A 1 114 ? 14.025 8.489 -8.619 1.00 94.44 114 ILE A O 1
ATOM 879 N N . GLU A 1 115 ? 15.691 7.689 -9.883 1.00 93.06 115 GLU A N 1
ATOM 880 C CA . GLU A 1 115 ? 16.691 8.670 -9.467 1.00 93.06 115 GLU A CA 1
ATOM 881 C C . GLU A 1 115 ? 17.328 9.362 -10.680 1.00 93.06 115 GLU A C 1
ATOM 883 O O . GLU A 1 115 ? 17.538 8.726 -11.719 1.00 93.06 115 GLU A O 1
ATOM 888 N N . PRO A 1 116 ? 17.637 10.668 -10.590 1.00 92.56 116 PRO A N 1
ATOM 889 C CA . PRO A 1 116 ? 18.388 11.350 -11.629 1.00 92.56 116 PRO A CA 1
ATOM 890 C C . PRO A 1 116 ? 19.861 10.924 -11.596 1.00 92.56 116 PRO A C 1
ATOM 892 O O . PRO A 1 116 ? 20.493 10.878 -10.541 1.00 92.56 116 PRO A O 1
ATOM 895 N N . VAL A 1 117 ? 20.433 10.685 -12.772 1.00 91.69 117 VAL A N 1
ATOM 896 C CA . VAL A 1 117 ? 21.857 10.409 -12.968 1.00 91.69 117 VAL A CA 1
ATOM 897 C C . VAL A 1 117 ? 22.427 11.442 -13.928 1.00 91.69 117 VAL A C 1
ATOM 899 O O . VAL A 1 117 ? 21.929 11.640 -15.036 1.00 91.69 117 VAL A O 1
ATOM 902 N N . TYR A 1 118 ? 23.497 12.107 -13.505 1.00 90.69 118 TYR A N 1
ATOM 903 C CA . TYR A 1 118 ? 24.170 13.121 -14.307 1.00 90.69 118 TYR A CA 1
ATOM 904 C C . TYR A 1 118 ? 25.318 12.489 -15.085 1.00 90.69 118 TYR A C 1
ATOM 906 O O . TYR A 1 118 ? 26.246 11.928 -14.503 1.00 90.69 118 TYR A O 1
ATOM 914 N N . THR A 1 119 ? 25.252 12.586 -16.408 1.00 86.81 119 THR A N 1
ATOM 915 C CA . THR A 1 119 ? 26.279 12.076 -17.320 1.00 86.81 119 THR A CA 1
ATOM 916 C C . THR A 1 119 ? 26.913 13.222 -18.105 1.00 86.81 119 THR A C 1
ATOM 918 O O . THR A 1 119 ? 26.338 14.311 -18.162 1.00 86.81 119 THR A O 1
ATOM 921 N N . PRO A 1 120 ? 28.063 13.006 -18.772 1.00 91.94 120 PRO A N 1
ATOM 922 C CA . PRO A 1 120 ? 28.647 14.019 -19.652 1.00 91.94 120 PRO A CA 1
ATOM 923 C C . PRO A 1 120 ? 27.711 14.497 -20.776 1.00 91.94 120 PRO A C 1
ATOM 925 O O . PRO A 1 120 ? 27.933 15.571 -21.323 1.00 91.94 120 PRO A O 1
ATOM 928 N N . MET A 1 121 ? 26.676 13.718 -21.121 1.00 86.81 121 MET A N 1
ATOM 929 C CA . MET A 1 121 ? 25.681 14.049 -22.151 1.00 86.81 121 MET A CA 1
ATOM 930 C C . MET A 1 121 ? 24.437 14.764 -21.589 1.00 86.81 121 MET A C 1
ATOM 932 O O . MET A 1 121 ? 23.530 15.093 -22.348 1.00 86.81 121 MET A O 1
ATOM 936 N N . GLY A 1 122 ? 24.378 15.005 -20.275 1.00 88.38 122 GLY A N 1
ATOM 937 C CA . GLY A 1 122 ? 23.239 15.616 -19.591 1.00 88.38 122 GLY A CA 1
ATOM 938 C C . GLY A 1 122 ? 22.622 14.721 -18.514 1.00 88.38 122 GLY A C 1
ATOM 939 O O . GLY A 1 122 ? 23.170 13.679 -18.136 1.00 88.38 122 GLY A O 1
ATOM 940 N N . GLN A 1 123 ? 21.479 15.164 -17.992 1.00 90.62 123 GLN A N 1
ATOM 941 C CA . GLN A 1 123 ? 20.711 14.440 -16.983 1.00 90.62 123 GLN A CA 1
ATOM 942 C C . GLN A 1 123 ? 19.891 13.325 -17.638 1.00 90.62 123 GLN A C 1
ATOM 944 O O . GLN A 1 123 ? 19.125 13.574 -18.563 1.00 90.62 123 GLN A O 1
ATOM 949 N N . MET A 1 124 ? 20.034 12.113 -17.114 1.00 90.69 124 MET A N 1
ATOM 950 C CA . MET A 1 124 ? 19.175 10.967 -17.404 1.00 90.69 124 MET A CA 1
ATOM 951 C C . MET A 1 124 ? 18.487 10.510 -16.118 1.00 90.69 124 MET A C 1
ATOM 953 O O . MET A 1 124 ? 18.821 10.984 -15.029 1.00 90.69 124 MET A O 1
ATOM 957 N N . TYR A 1 125 ? 17.550 9.574 -16.226 1.00 93.62 125 TYR A N 1
ATOM 958 C CA . TYR A 1 125 ? 16.935 8.933 -15.070 1.00 93.62 125 TYR A CA 1
ATOM 959 C C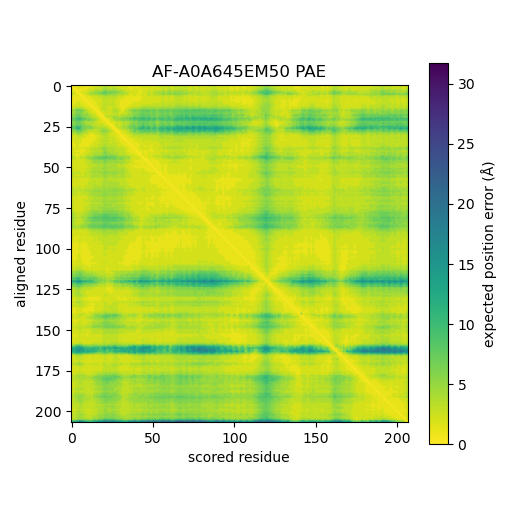 . TYR A 1 125 ? 17.240 7.443 -15.081 1.00 93.62 125 TYR A C 1
ATOM 961 O O . TYR A 1 125 ? 17.315 6.818 -16.138 1.00 93.62 125 TYR A O 1
ATOM 969 N N . THR A 1 126 ? 17.404 6.858 -13.902 1.00 94.38 126 THR A N 1
ATOM 970 C CA . THR A 1 126 ? 17.470 5.406 -13.748 1.00 94.38 126 THR A CA 1
ATOM 971 C C . THR A 1 126 ? 16.368 4.929 -12.832 1.00 94.38 126 THR A C 1
ATOM 973 O O . THR A 1 126 ? 16.086 5.595 -11.841 1.00 94.38 126 THR A O 1
ATOM 976 N N . ILE A 1 127 ? 15.786 3.771 -13.133 1.00 95.06 127 ILE A N 1
ATOM 977 C CA . ILE A 1 127 ? 14.856 3.086 -12.234 1.00 95.06 127 ILE A CA 1
ATOM 978 C C . ILE A 1 127 ? 15.499 1.817 -11.679 1.00 95.06 127 ILE A C 1
ATOM 980 O O . ILE A 1 127 ? 16.039 1.009 -12.435 1.00 95.06 127 ILE A O 1
ATOM 984 N N . ASN A 1 128 ? 15.434 1.644 -10.361 1.00 94.75 128 ASN A N 1
ATOM 985 C CA . ASN A 1 128 ? 15.737 0.386 -9.690 1.00 94.75 128 ASN A CA 1
ATOM 986 C C . ASN A 1 128 ? 14.427 -0.253 -9.227 1.00 94.75 128 ASN A C 1
ATOM 988 O O . ASN A 1 128 ? 13.702 0.358 -8.449 1.00 94.75 128 ASN A O 1
ATOM 992 N N . GLY A 1 129 ? 14.125 -1.458 -9.704 1.00 95.00 129 GLY A N 1
ATOM 993 C CA . GLY A 1 129 ? 12.883 -2.163 -9.395 1.00 95.00 129 GLY A CA 1
ATOM 994 C C . GLY A 1 129 ? 11.767 -1.907 -10.411 1.00 95.00 129 GLY A C 1
ATOM 995 O O . GLY A 1 129 ? 11.999 -1.451 -11.528 1.00 95.00 129 GLY A O 1
ATOM 996 N N . LYS A 1 130 ? 10.537 -2.261 -10.033 1.00 95.44 130 LYS A N 1
ATOM 997 C CA . LYS A 1 130 ? 9.418 -2.451 -10.966 1.00 95.44 130 LYS A CA 1
ATOM 998 C C . LYS A 1 130 ? 8.626 -1.168 -11.220 1.00 95.44 130 LYS A C 1
ATOM 1000 O O . LYS A 1 130 ? 8.042 -0.627 -10.281 1.00 95.44 130 LYS A O 1
ATOM 1005 N N . ASP A 1 131 ? 8.532 -0.710 -12.467 1.00 95.81 131 ASP A N 1
ATOM 1006 C CA . ASP A 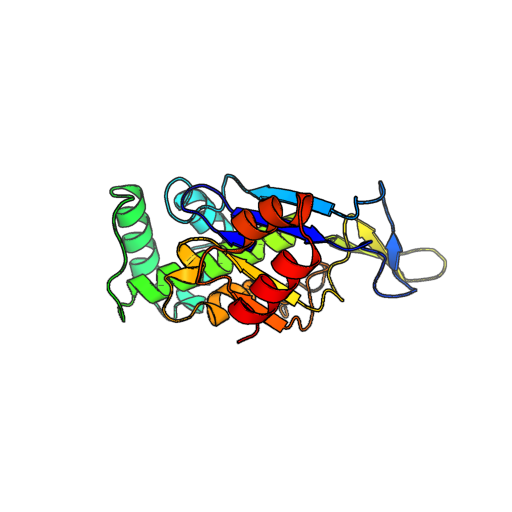1 131 ? 7.723 0.473 -12.785 1.00 95.81 131 ASP A CA 1
ATOM 1007 C C . ASP A 1 131 ? 6.217 0.149 -12.723 1.00 95.81 131 ASP A C 1
ATOM 1009 O O . ASP A 1 131 ? 5.707 -0.643 -13.519 1.00 95.81 131 ASP A O 1
ATOM 1013 N N . LEU A 1 132 ? 5.487 0.752 -11.776 1.00 97.00 132 LEU A N 1
ATOM 1014 C CA . LEU A 1 132 ? 4.031 0.611 -11.653 1.00 97.00 132 LEU A CA 1
ATOM 1015 C C . LEU A 1 132 ? 3.269 1.863 -12.111 1.00 97.00 132 LEU A C 1
ATOM 1017 O O . LEU A 1 132 ? 2.047 1.918 -11.972 1.00 97.00 132 LEU A O 1
ATOM 1021 N N . THR A 1 133 ? 3.952 2.852 -12.692 1.00 95.50 133 THR A N 1
ATOM 1022 C CA . THR A 1 133 ? 3.397 4.168 -13.051 1.00 95.50 133 THR A CA 1
ATOM 1023 C C . THR A 1 133 ? 2.147 4.068 -13.922 1.00 95.50 133 THR A C 1
ATOM 1025 O O . THR A 1 133 ? 1.176 4.797 -13.702 1.00 95.50 133 THR A O 1
ATOM 1028 N N . ASN A 1 134 ? 2.159 3.138 -14.881 1.00 94.56 134 ASN A N 1
ATOM 1029 C CA . ASN A 1 134 ? 1.088 2.927 -15.857 1.00 94.56 134 ASN A CA 1
ATOM 1030 C C . ASN A 1 134 ? 0.150 1.763 -15.489 1.00 94.56 134 ASN A C 1
ATOM 1032 O O . ASN A 1 134 ? -0.626 1.318 -16.333 1.00 94.56 134 ASN A O 1
ATOM 1036 N N . VAL A 1 135 ? 0.214 1.238 -14.259 1.00 96.50 135 VAL A N 1
ATOM 1037 C CA . VAL A 1 135 ? -0.721 0.195 -13.813 1.00 96.50 135 VAL A CA 1
ATOM 1038 C C . VAL A 1 135 ? -2.130 0.797 -13.720 1.00 96.50 135 VAL A C 1
ATOM 1040 O O . VAL A 1 135 ? -2.341 1.717 -12.929 1.00 96.50 135 VAL A O 1
ATOM 1043 N N . PRO A 1 136 ? -3.110 0.290 -14.493 1.00 96.12 136 PRO A N 1
ATOM 1044 C CA . PRO A 1 136 ? -4.413 0.941 -14.634 1.00 96.12 136 PRO A CA 1
ATOM 1045 C C . PRO A 1 136 ? -5.415 0.551 -13.544 1.00 96.12 136 PRO A C 1
ATOM 1047 O O . PRO A 1 136 ? -6.492 1.134 -13.471 1.00 96.12 136 PRO A O 1
ATOM 1050 N N . LEU A 1 137 ? -5.111 -0.463 -12.732 1.00 97.19 137 LEU A N 1
ATOM 1051 C CA . LEU A 1 137 ? -6.043 -1.049 -11.776 1.00 97.19 137 LEU A CA 1
ATOM 1052 C C . LEU A 1 137 ? -5.322 -1.396 -10.477 1.00 97.19 137 LEU A C 1
ATOM 1054 O O . LEU A 1 137 ? -4.336 -2.132 -10.483 1.00 97.19 137 LEU A O 1
ATOM 1058 N N . ALA A 1 138 ? -5.867 -0.924 -9.362 1.00 97.56 138 ALA A N 1
ATOM 1059 C CA . ALA A 1 138 ? -5.454 -1.309 -8.024 1.00 97.56 138 ALA A CA 1
ATOM 1060 C C . ALA A 1 138 ? -6.639 -1.949 -7.296 1.00 97.56 138 ALA A C 1
ATOM 1062 O O . ALA A 1 138 ? -7.703 -1.344 -7.173 1.00 97.56 138 ALA A O 1
ATOM 1063 N N . ILE A 1 139 ? -6.447 -3.173 -6.800 1.00 97.06 139 ILE A N 1
ATOM 1064 C CA . ILE A 1 139 ? -7.466 -3.891 -6.027 1.00 97.06 139 ILE A CA 1
ATOM 1065 C C . ILE A 1 139 ? -7.026 -3.953 -4.564 1.00 97.06 139 ILE A C 1
ATOM 1067 O O . ILE A 1 139 ? -5.933 -4.444 -4.253 1.00 97.06 139 ILE A O 1
ATOM 1071 N N . GLY A 1 140 ? -7.866 -3.423 -3.680 1.00 96.62 140 GLY A N 1
ATOM 1072 C CA . GLY A 1 140 ? -7.733 -3.528 -2.232 1.00 96.62 140 GLY A CA 1
ATOM 1073 C C . GLY A 1 140 ? -8.466 -4.753 -1.698 1.00 96.62 140 GLY A C 1
ATOM 1074 O O . GLY A 1 140 ? -9.644 -4.957 -1.992 1.00 96.62 140 GLY A O 1
ATOM 1075 N N . ILE A 1 141 ? -7.765 -5.558 -0.914 1.00 93.88 141 ILE A N 1
ATOM 1076 C CA . ILE A 1 141 ? -8.286 -6.696 -0.164 1.00 93.88 141 ILE A CA 1
ATOM 1077 C C . ILE A 1 141 ? -7.807 -6.584 1.293 1.00 93.88 141 ILE A C 1
ATOM 1079 O O . ILE A 1 141 ? -6.965 -5.744 1.621 1.00 93.88 141 ILE A O 1
ATOM 1083 N N . GLY A 1 142 ? -8.341 -7.421 2.174 1.00 91.19 142 GLY A N 1
ATOM 1084 C CA . GLY A 1 142 ? -7.951 -7.442 3.581 1.00 91.19 142 GLY A CA 1
ATOM 1085 C C . GLY A 1 142 ? -8.863 -6.606 4.482 1.00 91.19 142 GLY A C 1
ATOM 1086 O O . GLY A 1 142 ? -9.541 -5.661 4.059 1.00 91.19 142 GLY A O 1
ATOM 1087 N N . GLY A 1 143 ? -8.911 -7.005 5.754 1.00 90.38 143 GLY A N 1
ATOM 1088 C CA . GLY A 1 143 ? -9.967 -6.616 6.693 1.00 90.38 143 GLY A CA 1
ATOM 1089 C C . GLY A 1 143 ? -10.036 -5.124 6.970 1.00 90.38 143 GLY A C 1
ATOM 1090 O O . GLY A 1 143 ? -11.132 -4.584 7.093 1.00 90.38 143 GLY A O 1
ATOM 1091 N N . ALA A 1 144 ? -8.888 -4.454 7.026 1.00 92.31 144 ALA A N 1
ATOM 1092 C CA . ALA A 1 144 ? -8.836 -3.023 7.306 1.00 92.31 144 ALA A CA 1
ATOM 1093 C C . ALA A 1 144 ? -9.344 -2.166 6.138 1.00 92.31 144 ALA A C 1
ATOM 1095 O O . ALA A 1 144 ? -9.854 -1.074 6.362 1.00 92.31 144 ALA A O 1
ATOM 1096 N N . ILE A 1 145 ? -9.235 -2.668 4.903 1.00 95.06 145 ILE A N 1
ATOM 1097 C CA . ILE A 1 145 ? -9.751 -1.982 3.716 1.00 95.06 145 ILE A CA 1
ATOM 1098 C C . ILE A 1 145 ? -11.242 -2.276 3.584 1.00 95.06 145 ILE A C 1
ATOM 1100 O O . ILE A 1 145 ? -12.048 -1.355 3.556 1.00 95.06 145 ILE A O 1
ATOM 1104 N N . ILE A 1 146 ? -11.621 -3.556 3.554 1.00 93.00 146 ILE A N 1
ATOM 1105 C CA . ILE A 1 146 ? -12.991 -3.984 3.225 1.00 93.00 146 ILE A CA 1
ATOM 1106 C C . ILE A 1 146 ? -14.013 -3.554 4.286 1.00 93.00 146 ILE A C 1
ATOM 1108 O O . ILE A 1 146 ? -15.143 -3.226 3.935 1.00 93.00 146 ILE A O 1
ATOM 1112 N N . ASN A 1 147 ? -13.627 -3.525 5.565 1.00 91.19 147 ASN A N 1
ATOM 1113 C CA . ASN A 1 147 ? -14.532 -3.146 6.655 1.00 91.19 147 ASN A CA 1
ATOM 1114 C C . ASN A 1 147 ? -14.498 -1.643 6.986 1.00 91.19 147 ASN A C 1
ATOM 1116 O O . ASN A 1 147 ? -15.210 -1.200 7.890 1.00 91.19 147 ASN A O 1
ATOM 1120 N N . SER A 1 148 ? -13.678 -0.851 6.289 1.00 92.44 148 SER A N 1
ATOM 1121 C CA . SER A 1 148 ? -13.694 0.603 6.444 1.00 92.44 148 SER A CA 1
ATOM 1122 C C . SER A 1 148 ? -14.964 1.188 5.812 1.00 92.44 148 SER A C 1
ATOM 1124 O O . SER A 1 148 ? -15.384 0.737 4.746 1.00 92.44 148 SER A O 1
ATOM 1126 N N . PRO A 1 149 ? -15.571 2.228 6.410 1.00 91.75 149 PRO A N 1
ATOM 1127 C CA . PRO A 1 149 ? -16.608 3.019 5.747 1.00 91.75 149 PRO A CA 1
ATOM 1128 C C . PRO A 1 149 ? -16.115 3.770 4.506 1.00 91.75 149 PRO A C 1
ATOM 1130 O O . PRO A 1 149 ? -16.928 4.128 3.655 1.00 91.75 149 PRO A O 1
ATOM 1133 N N . ASN A 1 150 ? -14.808 4.029 4.401 1.00 93.00 150 ASN A N 1
ATOM 1134 C CA . ASN A 1 150 ? -14.198 4.744 3.286 1.00 93.00 150 ASN A CA 1
ATOM 1135 C C . ASN A 1 150 ? -12.972 3.995 2.716 1.00 93.00 150 ASN A C 1
ATOM 1137 O O . ASN A 1 150 ? 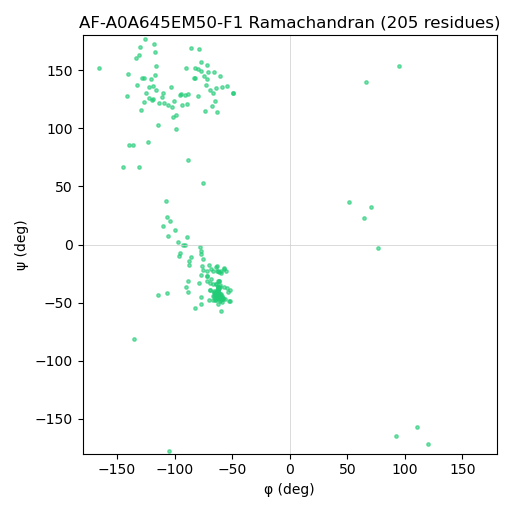-11.840 4.492 2.772 1.00 93.00 150 ASN A O 1
ATOM 1141 N N . PRO A 1 151 ? -13.180 2.813 2.103 1.00 94.62 151 PRO A N 1
ATOM 1142 C CA . PRO A 1 151 ? -12.095 2.005 1.545 1.00 94.62 151 PRO A CA 1
ATOM 1143 C C . PRO A 1 151 ? -11.339 2.731 0.429 1.00 94.62 151 PRO A C 1
ATOM 1145 O O . PRO A 1 151 ? -10.138 2.532 0.242 1.00 94.62 151 PRO A O 1
ATOM 1148 N N . HIS A 1 152 ? -12.040 3.593 -0.312 1.00 94.31 152 HIS A N 1
ATOM 1149 C CA . HIS A 1 152 ? -11.448 4.383 -1.380 1.00 94.31 152 HIS A CA 1
ATOM 1150 C C . HIS A 1 152 ? -10.386 5.340 -0.829 1.00 94.31 152 HIS A C 1
ATOM 1152 O O . HIS A 1 152 ? -9.307 5.427 -1.408 1.00 94.31 152 HIS A O 1
ATOM 1158 N N . ASN A 1 153 ? -10.641 6.031 0.289 1.00 95.12 153 ASN A N 1
ATOM 1159 C CA . ASN A 1 153 ? -9.646 6.931 0.880 1.00 95.12 153 ASN A CA 1
ATOM 1160 C C . ASN A 1 153 ? -8.377 6.190 1.325 1.00 95.12 153 ASN A C 1
ATOM 1162 O O . ASN A 1 153 ? -7.273 6.684 1.106 1.00 95.12 153 ASN A O 1
ATOM 1166 N N . ILE A 1 154 ? -8.524 4.987 1.888 1.00 97.25 154 ILE A N 1
ATOM 1167 C CA . ILE A 1 154 ? -7.381 4.129 2.237 1.00 97.25 154 ILE A CA 1
ATOM 1168 C C . ILE A 1 154 ? -6.575 3.788 0.980 1.00 97.25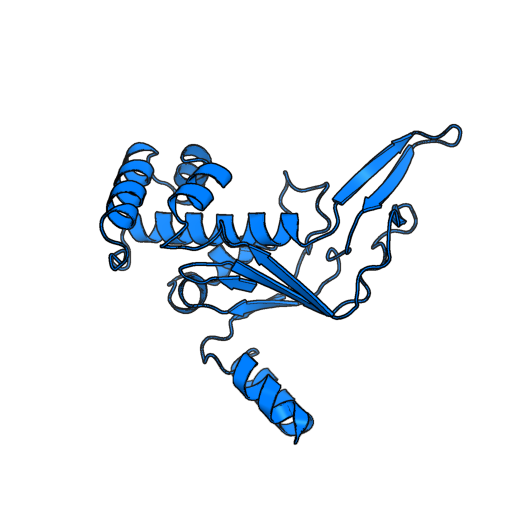 154 ILE A C 1
ATOM 1170 O O . ILE A 1 154 ? -5.352 3.942 0.939 1.00 97.25 154 ILE A O 1
ATOM 1174 N N . MET A 1 155 ? -7.269 3.358 -0.073 1.00 97.25 155 MET A N 1
ATOM 1175 C CA . MET A 1 155 ? -6.639 2.953 -1.323 1.00 97.25 155 MET A CA 1
ATOM 1176 C C . MET A 1 155 ? -6.028 4.114 -2.111 1.00 97.25 155 MET A C 1
ATOM 1178 O O . MET A 1 155 ? -5.136 3.853 -2.908 1.00 97.25 155 MET A O 1
ATOM 1182 N N . GLU A 1 156 ? -6.385 5.379 -1.859 1.00 95.81 156 GLU A N 1
ATOM 1183 C CA . GLU A 1 156 ? -5.668 6.528 -2.442 1.00 95.81 156 GLU A CA 1
ATOM 1184 C C . GLU A 1 156 ? -4.168 6.523 -2.102 1.00 95.81 156 GLU A C 1
ATOM 1186 O O . GLU A 1 156 ? -3.377 7.100 -2.846 1.00 95.81 156 GLU A O 1
ATOM 1191 N N . GLY A 1 157 ? -3.743 5.822 -1.041 1.00 95.69 157 GLY A N 1
ATOM 1192 C CA . GLY A 1 157 ? -2.325 5.610 -0.730 1.00 95.69 157 GLY A CA 1
ATOM 1193 C C . GLY A 1 157 ? -1.522 4.972 -1.875 1.00 95.69 157 GLY A C 1
ATOM 1194 O O . GLY A 1 157 ? -0.307 5.179 -1.954 1.00 95.69 157 GLY A O 1
ATOM 1195 N N . VAL A 1 158 ? -2.182 4.256 -2.799 1.00 96.94 158 VAL A N 1
ATOM 1196 C CA . VAL A 1 158 ? -1.518 3.659 -3.969 1.00 96.94 158 VAL A CA 1
ATOM 1197 C C . VAL A 1 158 ? -1.099 4.690 -5.014 1.00 96.94 158 VAL A C 1
ATOM 1199 O O . VAL A 1 158 ? -0.202 4.415 -5.806 1.00 96.94 158 VAL A O 1
ATOM 1202 N N . LYS A 1 159 ? -1.731 5.867 -5.049 1.00 95.19 159 LYS A N 1
ATOM 1203 C CA . LYS A 1 159 ? -1.461 6.860 -6.089 1.00 95.19 159 LYS A CA 1
ATOM 1204 C C . LYS A 1 159 ? -0.157 7.604 -5.824 1.00 95.19 159 LYS A C 1
ATOM 1206 O O . LYS A 1 159 ? 0.247 7.807 -4.676 1.00 95.19 159 LYS A O 1
ATOM 1211 N N . ALA A 1 160 ? 0.507 8.030 -6.892 1.00 89.69 160 ALA A N 1
ATOM 1212 C CA . ALA A 1 160 ? 1.657 8.921 -6.802 1.00 89.69 160 ALA A CA 1
ATOM 1213 C C . ALA A 1 160 ? 1.231 10.278 -6.206 1.00 89.69 160 ALA A C 1
ATOM 1215 O O . ALA A 1 160 ? 0.459 11.024 -6.811 1.00 89.69 160 ALA A O 1
ATOM 1216 N N . GLY A 1 161 ? 1.725 10.599 -5.006 1.00 82.44 161 GLY A N 1
ATOM 1217 C CA . GLY A 1 161 ? 1.497 11.885 -4.351 1.00 82.44 161 GLY A CA 1
ATOM 1218 C C . GLY A 1 161 ? 2.508 12.954 -4.775 1.00 82.44 161 GLY A C 1
ATOM 1219 O O . GLY A 1 161 ? 3.548 12.664 -5.364 1.00 82.44 161 GLY A O 1
ATOM 1220 N N . ARG A 1 162 ? 2.254 14.219 -4.404 1.00 69.94 162 ARG A N 1
ATOM 1221 C CA . ARG A 1 162 ? 3.163 15.351 -4.699 1.00 69.94 162 ARG A CA 1
ATOM 1222 C C . ARG A 1 162 ? 4.571 15.198 -4.100 1.00 69.94 162 ARG A C 1
ATOM 1224 O O . ARG A 1 162 ? 5.500 15.809 -4.614 1.00 69.94 162 ARG A O 1
ATOM 1231 N N . GLY A 1 163 ? 4.720 14.421 -3.026 1.00 72.81 163 GLY A N 1
ATOM 1232 C CA . GLY A 1 163 ? 6.005 14.143 -2.372 1.00 72.81 163 GLY A CA 1
ATOM 1233 C C . GLY A 1 163 ? 6.684 12.847 -2.825 1.00 72.81 163 GLY A C 1
ATOM 1234 O O . GLY A 1 163 ? 7.831 12.618 -2.460 1.00 72.81 163 GLY A O 1
ATOM 1235 N N . ASP A 1 164 ? 6.012 12.025 -3.635 1.00 78.69 164 ASP A N 1
ATOM 1236 C CA . ASP A 1 164 ? 6.436 10.652 -3.934 1.00 78.69 164 ASP A CA 1
ATOM 1237 C C . ASP A 1 164 ? 7.008 10.526 -5.360 1.00 78.69 164 ASP A C 1
ATOM 1239 O O . ASP A 1 164 ? 6.983 9.449 -5.943 1.00 78.69 164 ASP A O 1
ATOM 1243 N N . LEU A 1 165 ? 7.499 11.624 -5.953 1.00 77.38 165 LEU A N 1
ATOM 1244 C CA . LEU A 1 165 ? 7.847 11.701 -7.385 1.00 77.38 165 LEU A CA 1
ATOM 1245 C C . LEU A 1 165 ? 8.921 10.701 -7.834 1.00 77.38 165 LEU A C 1
ATOM 1247 O O . LEU A 1 165 ? 8.995 10.379 -9.019 1.00 77.38 165 LEU A O 1
ATOM 1251 N N . ASN A 1 166 ? 9.742 10.229 -6.899 1.00 92.75 166 ASN A N 1
ATOM 1252 C CA . ASN A 1 166 ? 10.789 9.254 -7.176 1.00 92.75 166 ASN A CA 1
ATOM 1253 C C . ASN A 1 166 ? 10.284 7.810 -7.074 1.00 92.75 166 ASN A C 1
ATOM 1255 O O . ASN A 1 166 ? 10.964 6.907 -7.534 1.00 92.75 166 ASN A O 1
ATOM 1259 N N . TYR A 1 167 ? 9.112 7.548 -6.498 1.00 96.31 167 TYR A N 1
ATOM 1260 C CA . TYR A 1 167 ? 8.547 6.202 -6.481 1.00 96.31 167 TYR A CA 1
ATOM 1261 C C . TYR A 1 167 ? 7.705 5.993 -7.737 1.00 96.31 167 TYR A C 1
ATOM 1263 O O . TYR A 1 167 ? 6.825 6.798 -8.046 1.00 96.31 167 TYR A O 1
ATOM 1271 N N . ALA A 1 168 ? 7.940 4.893 -8.450 1.00 95.56 168 ALA A N 1
ATOM 1272 C CA . ALA A 1 168 ? 7.224 4.518 -9.667 1.00 95.56 168 ALA A CA 1
ATOM 1273 C C . ALA A 1 168 ? 5.816 3.976 -9.350 1.00 95.56 168 ALA A C 1
ATOM 1275 O O . ALA A 1 168 ? 5.456 2.859 -9.727 1.00 95.56 168 ALA A O 1
ATOM 1276 N N . LYS A 1 169 ? 5.036 4.754 -8.593 1.00 96.25 169 LYS A N 1
ATOM 1277 C CA . LYS A 1 169 ? 3.670 4.450 -8.165 1.00 96.25 169 LYS A CA 1
ATOM 1278 C C . LYS A 1 169 ? 2.678 4.730 -9.295 1.00 96.25 169 LYS A C 1
ATOM 1280 O O . LYS A 1 169 ? 2.893 5.665 -10.069 1.00 96.25 169 LYS A O 1
ATOM 1285 N N . PRO A 1 170 ? 1.551 4.003 -9.344 1.00 96.31 170 PRO A N 1
ATOM 1286 C CA . PRO A 1 170 ? 0.449 4.305 -10.249 1.00 96.31 170 PRO A CA 1
ATOM 1287 C C . PRO A 1 170 ? 0.039 5.783 -10.199 1.00 96.31 170 PRO A C 1
ATOM 1289 O O . PRO A 1 170 ? -0.185 6.337 -9.121 1.00 96.31 170 PRO A O 1
ATOM 1292 N N . LYS A 1 171 ? -0.086 6.428 -11.362 1.00 93.44 171 LYS A N 1
ATOM 1293 C CA . LYS A 1 171 ? -0.523 7.835 -11.435 1.00 93.44 171 LYS A CA 1
ATOM 1294 C C . LYS A 1 171 ? -2.026 7.990 -11.245 1.00 93.44 171 LYS A C 1
ATOM 1296 O O . LYS A 1 171 ? -2.458 8.790 -10.424 1.00 93.44 171 LYS A O 1
ATOM 1301 N N . ASP A 1 172 ? -2.801 7.224 -12.005 1.00 93.50 172 ASP A N 1
ATOM 1302 C CA . ASP A 1 172 ? -4.263 7.290 -11.990 1.00 93.50 172 ASP A CA 1
ATOM 1303 C C . ASP A 1 172 ? -4.883 5.898 -12.204 1.00 93.50 172 ASP A C 1
ATOM 1305 O O . ASP A 1 172 ? -5.446 5.608 -13.261 1.00 93.50 172 ASP A O 1
ATOM 1309 N N . PRO A 1 173 ? -4.707 4.971 -11.245 1.00 96.25 173 PRO A N 1
ATOM 1310 C CA . PRO A 1 173 ? -5.339 3.668 -11.322 1.00 96.25 173 PRO A CA 1
ATOM 1311 C C . PRO A 1 173 ? -6.831 3.779 -10.998 1.00 96.25 173 PRO A C 1
ATOM 1313 O O . PRO A 1 173 ? -7.242 4.481 -10.070 1.00 96.25 173 PRO A O 1
ATOM 1316 N N . VAL A 1 174 ? -7.638 2.966 -11.675 1.00 97.00 174 VAL A N 1
ATOM 1317 C CA . VAL A 1 174 ? -8.973 2.619 -11.192 1.00 97.00 174 VAL A CA 1
ATOM 1318 C C . VAL A 1 174 ? -8.806 1.836 -9.893 1.00 97.00 174 VAL A C 1
ATOM 1320 O O . VAL A 1 174 ? -8.127 0.809 -9.856 1.00 97.00 174 VAL A O 1
ATOM 1323 N N . ILE A 1 175 ? -9.423 2.313 -8.818 1.00 96.44 175 ILE A N 1
ATOM 1324 C CA . ILE A 1 175 ? -9.407 1.640 -7.519 1.00 96.44 175 ILE A CA 1
ATOM 1325 C C . ILE A 1 175 ? -10.667 0.788 -7.387 1.00 96.44 175 ILE A C 1
ATOM 1327 O O . ILE A 1 175 ? -11.784 1.275 -7.570 1.00 96.44 175 ILE A O 1
ATOM 1331 N N . LYS A 1 176 ? -10.486 -0.487 -7.046 1.00 95.69 176 LYS A N 1
ATOM 1332 C CA . LYS A 1 176 ? -11.561 -1.428 -6.714 1.00 95.69 176 LYS A CA 1
ATOM 1333 C C . LYS A 1 176 ? -11.250 -2.151 -5.406 1.00 95.69 176 LYS A C 1
ATOM 1335 O O . LYS A 1 176 ? -10.105 -2.182 -4.959 1.00 95.69 176 LYS A O 1
ATOM 1340 N N . THR A 1 177 ? -12.264 -2.763 -4.808 1.00 95.25 177 THR A N 1
ATOM 1341 C CA . THR A 1 177 ? -12.114 -3.602 -3.615 1.00 95.25 177 THR A CA 1
ATOM 1342 C C . THR A 1 177 ? -12.772 -4.954 -3.815 1.00 95.25 177 THR A C 1
ATOM 1344 O O . THR A 1 177 ? -13.835 -5.044 -4.426 1.00 95.25 177 THR A O 1
ATOM 1347 N N . ASP A 1 178 ? -12.160 -6.005 -3.280 1.00 94.25 178 ASP A N 1
ATOM 1348 C CA . ASP A 1 178 ? -12.774 -7.334 -3.226 1.00 94.25 178 ASP A CA 1
ATOM 1349 C C . ASP A 1 178 ? -13.604 -7.486 -1.947 1.00 94.25 178 ASP A C 1
ATOM 1351 O O . ASP A 1 178 ? -13.218 -8.174 -1.005 1.00 94.25 178 ASP A O 1
ATOM 1355 N N . SER A 1 179 ? -14.753 -6.813 -1.892 1.00 89.81 179 SER A N 1
ATOM 1356 C CA . SER A 1 179 ? -15.589 -6.797 -0.685 1.00 89.81 179 SER A CA 1
ATOM 1357 C C . SER A 1 179 ? -16.152 -8.175 -0.304 1.00 89.81 179 SER A C 1
ATOM 1359 O O . SER A 1 179 ? -16.536 -8.380 0.844 1.00 89.81 179 SER A O 1
ATOM 1361 N N . SER A 1 180 ? -16.188 -9.120 -1.249 1.00 90.56 180 SER A N 1
ATOM 1362 C CA . SER A 1 180 ? -16.704 -10.478 -1.048 1.00 90.56 180 SER A CA 1
ATOM 1363 C C . SER A 1 180 ? -15.603 -11.510 -0.751 1.00 90.56 180 SER A C 1
ATOM 1365 O O . SER A 1 180 ? -15.921 -12.691 -0.625 1.00 90.56 180 SER A O 1
ATOM 1367 N N . TYR A 1 181 ? -14.327 -11.101 -0.650 1.00 90.12 181 TYR A N 1
ATOM 1368 C CA . TYR A 1 181 ? -13.172 -11.999 -0.464 1.00 90.12 181 TYR A CA 1
ATOM 1369 C C . TYR A 1 181 ? -13.109 -13.152 -1.482 1.00 90.12 181 TYR A C 1
ATOM 1371 O O . TYR A 1 181 ? -12.740 -14.286 -1.160 1.00 90.12 181 TYR A O 1
ATOM 1379 N N . ILE A 1 182 ? -13.490 -12.892 -2.732 1.00 93.25 182 ILE A N 1
ATOM 1380 C CA . ILE A 1 182 ? -13.550 -13.933 -3.760 1.00 93.25 182 ILE A CA 1
ATOM 1381 C C . ILE A 1 182 ? -12.225 -14.130 -4.498 1.00 93.25 182 ILE A C 1
ATOM 1383 O O . ILE A 1 182 ? -12.054 -15.170 -5.128 1.00 93.25 182 ILE A O 1
ATOM 1387 N N . LEU A 1 183 ? -11.282 -13.187 -4.446 1.00 91.81 183 LEU A N 1
ATOM 1388 C CA . LEU A 1 183 ? -10.105 -13.177 -5.323 1.00 91.81 183 LEU A CA 1
ATOM 1389 C C . LEU A 1 183 ? -9.208 -14.405 -5.107 1.00 91.81 183 LEU A C 1
ATOM 1391 O O . LEU A 1 183 ? -8.766 -15.021 -6.075 1.00 91.81 183 LEU A O 1
ATOM 1395 N N . ALA A 1 184 ? -9.018 -14.828 -3.852 1.00 91.12 184 ALA A N 1
ATOM 1396 C CA . ALA A 1 184 ? -8.286 -16.054 -3.523 1.00 91.12 184 ALA A CA 1
ATOM 1397 C C . ALA A 1 184 ? -9.006 -17.314 -4.041 1.00 91.12 184 ALA A C 1
ATOM 1399 O O . ALA A 1 184 ? -8.396 -18.164 -4.694 1.00 91.12 184 ALA A O 1
ATOM 1400 N N . SER A 1 185 ? -10.318 -17.409 -3.812 1.00 94.69 185 SER A N 1
ATOM 1401 C CA . SER A 1 185 ? -11.153 -18.522 -4.281 1.00 94.69 185 SER A CA 1
ATOM 1402 C C . SER A 1 185 ? -11.189 -18.612 -5.809 1.00 94.69 185 SER A C 1
ATOM 1404 O O . SER A 1 185 ? -11.125 -19.703 -6.371 1.00 94.69 185 SER A O 1
ATOM 1406 N N . MET A 1 186 ? -11.241 -17.470 -6.499 1.00 95.81 186 MET A N 1
ATOM 1407 C CA . MET A 1 186 ? -11.183 -17.398 -7.961 1.00 95.81 186 MET A CA 1
ATOM 1408 C C . MET A 1 186 ? -9.789 -17.717 -8.495 1.00 95.81 186 MET A C 1
ATOM 1410 O O . MET A 1 186 ? -9.678 -18.330 -9.553 1.00 95.81 186 MET A O 1
ATOM 1414 N N . GLY A 1 187 ? -8.734 -17.399 -7.739 1.00 93.31 187 GLY A N 1
ATOM 1415 C CA . GLY A 1 187 ? -7.383 -17.884 -8.005 1.00 93.31 187 GLY A CA 1
ATOM 1416 C C . GLY A 1 187 ? -7.332 -19.413 -8.063 1.00 93.31 187 GLY A C 1
ATOM 1417 O O . GLY A 1 187 ? -6.823 -19.971 -9.032 1.00 93.31 187 GLY A O 1
ATOM 1418 N N . LEU A 1 188 ? -7.946 -20.099 -7.090 1.00 96.12 188 LEU A N 1
ATOM 1419 C CA . LEU A 1 188 ? -8.038 -21.565 -7.089 1.00 96.12 188 LEU A CA 1
ATOM 1420 C C . LEU A 1 188 ? -8.898 -22.097 -8.243 1.00 96.12 188 LEU A C 1
ATOM 1422 O O . LEU A 1 188 ? -8.495 -23.042 -8.918 1.00 96.12 188 LEU A O 1
ATOM 1426 N N . LEU A 1 189 ? -10.060 -21.486 -8.493 1.00 96.94 189 LEU A N 1
ATOM 1427 C CA . LEU A 1 189 ? -10.949 -21.895 -9.584 1.00 96.94 189 LEU A CA 1
ATOM 1428 C C . LEU A 1 189 ? -10.287 -21.729 -10.955 1.00 96.94 189 LEU A C 1
ATOM 1430 O O . LEU A 1 189 ? -10.467 -22.582 -11.818 1.00 96.94 189 LEU A O 1
ATOM 1434 N N . SER A 1 190 ? -9.483 -20.680 -11.147 1.00 96.62 190 SER A N 1
ATOM 1435 C CA . SER A 1 190 ? -8.842 -20.392 -12.434 1.00 96.62 190 SER A CA 1
ATOM 1436 C C . SER A 1 190 ? -7.855 -21.465 -12.900 1.00 96.62 190 SER A C 1
ATOM 1438 O O . SER A 1 190 ? -7.575 -21.543 -14.093 1.00 96.62 190 SER A O 1
ATOM 1440 N N . ALA A 1 191 ? -7.379 -22.326 -11.991 1.00 96.62 191 ALA A N 1
ATOM 1441 C CA . ALA A 1 191 ? -6.579 -23.498 -12.341 1.00 96.62 191 ALA A CA 1
ATOM 1442 C C . ALA A 1 191 ? -7.382 -24.581 -13.091 1.00 96.62 191 ALA A C 1
ATOM 1444 O O . ALA A 1 191 ? -6.785 -25.416 -13.766 1.00 96.62 191 ALA A O 1
ATOM 1445 N N . TYR A 1 192 ? -8.714 -24.572 -12.975 1.00 97.31 192 TYR A N 1
ATOM 1446 C CA . TYR A 1 192 ? -9.618 -25.547 -13.595 1.00 97.31 192 TYR A CA 1
ATOM 1447 C C . TYR A 1 192 ? -10.524 -24.912 -14.654 1.00 97.31 192 TYR A C 1
ATOM 1449 O O . TYR A 1 192 ? -10.707 -25.484 -15.724 1.00 97.31 192 TYR A O 1
ATOM 1457 N N . ASP A 1 193 ? -11.083 -23.737 -14.355 1.00 97.56 193 ASP A N 1
ATOM 1458 C CA . ASP A 1 193 ? -11.984 -22.988 -15.232 1.00 97.56 193 ASP A CA 1
ATOM 1459 C C . ASP A 1 193 ? -11.673 -21.476 -15.156 1.00 97.56 193 ASP A C 1
ATOM 1461 O O . ASP A 1 193 ? -12.265 -20.735 -14.355 1.00 97.56 193 ASP A O 1
ATOM 1465 N N . PRO A 1 194 ? -10.701 -20.995 -15.956 1.00 97.12 194 PRO A N 1
ATOM 1466 C CA . PRO A 1 194 ? -10.282 -19.596 -15.945 1.00 97.12 194 PRO A CA 1
ATOM 1467 C C . PRO A 1 194 ? -11.353 -18.641 -16.482 1.00 97.12 194 PRO A C 1
ATOM 1469 O O . PRO A 1 194 ? -11.413 -17.493 -16.037 1.00 97.12 194 PRO A O 1
ATOM 1472 N N . GLU A 1 195 ? -12.212 -19.088 -17.402 1.00 97.62 195 GLU A N 1
ATOM 1473 C CA . GLU A 1 195 ? -13.266 -18.247 -17.974 1.00 97.62 195 GLU A CA 1
ATOM 1474 C C . GLU A 1 195 ? -14.348 -17.950 -16.936 1.00 97.62 195 GLU A C 1
ATOM 1476 O O . GLU A 1 195 ? -14.694 -16.782 -16.722 1.00 97.62 195 GLU A O 1
ATOM 1481 N N . THR A 1 196 ? -14.818 -18.978 -16.223 1.00 97.38 196 THR A N 1
ATOM 1482 C CA . THR A 1 196 ? -15.798 -18.810 -15.144 1.00 97.38 196 THR A CA 1
ATOM 1483 C C . THR A 1 196 ? -15.216 -17.998 -13.989 1.00 97.38 196 THR A C 1
ATOM 1485 O O . THR A 1 196 ? -15.875 -17.075 -13.500 1.00 97.38 196 THR A O 1
ATOM 1488 N N . ALA A 1 197 ? -13.967 -18.265 -13.585 1.00 97.12 197 ALA A N 1
ATOM 1489 C CA . ALA A 1 197 ? -13.294 -17.482 -12.546 1.00 97.12 197 ALA A CA 1
ATOM 1490 C C . ALA A 1 197 ? -13.221 -15.992 -12.918 1.00 97.12 197 ALA A C 1
ATOM 1492 O O . ALA A 1 197 ? -13.565 -15.122 -12.112 1.00 97.12 197 ALA A O 1
ATOM 1493 N N . LEU A 1 198 ? -12.837 -15.682 -14.160 1.00 95.62 198 LEU A N 1
ATOM 1494 C CA . LEU A 1 198 ? -12.775 -14.307 -14.649 1.00 95.62 198 LEU A CA 1
ATOM 1495 C C . LEU A 1 198 ? -14.158 -13.651 -14.711 1.00 95.62 198 LEU A C 1
ATOM 1497 O O . LEU A 1 198 ? -14.293 -12.483 -14.341 1.00 95.62 198 LEU A O 1
ATOM 1501 N N . ALA A 1 199 ? -15.183 -14.377 -15.163 1.00 96.50 199 ALA A N 1
ATOM 1502 C CA . ALA A 1 199 ? -16.550 -13.870 -15.230 1.00 96.50 199 ALA A CA 1
ATOM 1503 C C . ALA A 1 199 ? -17.083 -13.495 -13.837 1.00 96.50 199 ALA A C 1
ATOM 1505 O O . ALA A 1 199 ? -17.647 -12.411 -13.667 1.00 96.50 199 ALA A O 1
ATOM 1506 N N . ILE A 1 200 ? -16.847 -14.345 -12.832 1.00 96.06 200 ILE A N 1
ATOM 1507 C CA . ILE A 1 200 ? -17.231 -14.079 -11.439 1.00 96.06 200 ILE A CA 1
ATOM 1508 C C . ILE A 1 200 ? -16.453 -12.880 -10.885 1.00 96.06 200 ILE A C 1
ATOM 1510 O O . ILE A 1 200 ? -17.071 -11.963 -10.345 1.00 96.06 200 ILE A O 1
ATOM 1514 N N . MET A 1 201 ? -15.127 -12.827 -11.073 1.00 94.62 201 MET A N 1
ATOM 1515 C CA . MET A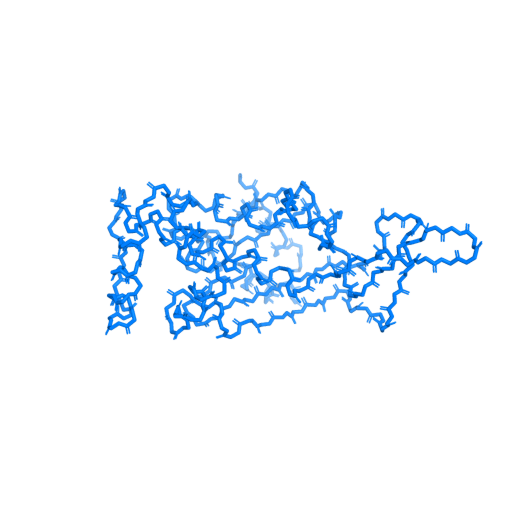 1 201 ? -14.311 -11.690 -10.619 1.00 94.62 201 MET A CA 1
ATOM 1516 C C . MET A 1 201 ? -14.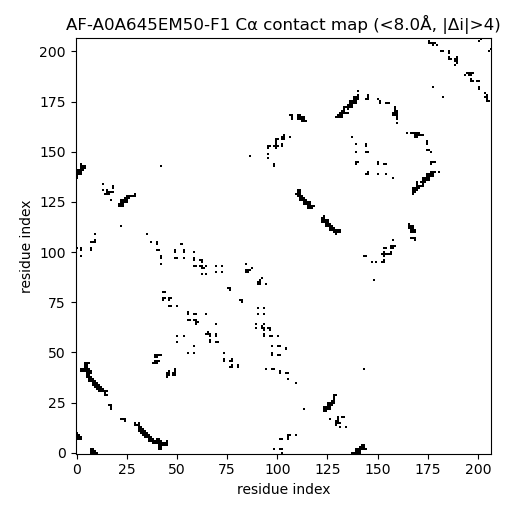779 -10.367 -11.225 1.00 94.62 201 MET A C 1
ATOM 1518 O O . MET A 1 201 ? -14.962 -9.392 -10.500 1.00 94.62 201 MET A O 1
ATOM 1522 N N . LYS A 1 202 ? -15.023 -10.326 -12.542 1.00 93.88 202 LYS A N 1
ATOM 1523 C CA . LYS A 1 202 ? -15.549 -9.129 -13.213 1.00 93.88 202 LYS A CA 1
ATOM 1524 C C . LYS A 1 202 ? -16.897 -8.719 -12.629 1.00 93.88 202 LYS A C 1
ATOM 1526 O O . LYS A 1 202 ? -17.085 -7.552 -12.307 1.00 93.88 202 LYS A O 1
ATOM 1531 N N . LYS A 1 203 ? -17.808 -9.679 -12.454 1.00 94.19 203 LYS A N 1
ATOM 1532 C CA . LYS A 1 203 ? -19.144 -9.426 -11.912 1.00 94.19 203 LYS A CA 1
ATOM 1533 C C . LYS A 1 203 ? -19.112 -8.894 -10.485 1.00 94.19 203 LYS A C 1
ATOM 1535 O O . LYS A 1 203 ? -19.960 -8.080 -10.162 1.00 94.19 203 LYS A O 1
ATOM 1540 N N . GLU A 1 204 ? -18.214 -9.371 -9.632 1.00 93.38 204 GLU A N 1
ATOM 1541 C CA . GLU A 1 204 ? -18.201 -9.020 -8.207 1.00 93.38 204 GLU A CA 1
ATOM 1542 C C . GLU A 1 204 ? -17.344 -7.786 -7.895 1.00 93.38 204 GLU A C 1
ATOM 1544 O O . GLU A 1 204 ? -17.753 -6.967 -7.078 1.00 93.38 204 GLU A O 1
ATOM 1549 N N . ILE A 1 205 ? -16.208 -7.605 -8.577 1.00 92.31 205 ILE A N 1
ATOM 1550 C CA . ILE A 1 205 ? -15.251 -6.515 -8.305 1.00 92.31 205 ILE A CA 1
ATOM 1551 C C . ILE A 1 205 ? -15.593 -5.246 -9.099 1.00 92.31 205 ILE A C 1
ATOM 1553 O O . ILE A 1 205 ? -15.341 -4.133 -8.640 1.00 92.31 205 ILE A O 1
ATOM 1557 N N . PHE A 1 206 ? -16.168 -5.386 -10.298 1.00 88.06 206 PHE A N 1
ATOM 1558 C CA . PHE A 1 206 ? -16.465 -4.256 -11.189 1.00 88.06 206 PHE A CA 1
ATOM 1559 C C . PHE A 1 206 ? -17.945 -3.871 -11.220 1.00 88.06 206 PHE A C 1
ATOM 1561 O O . PHE A 1 206 ? -18.358 -3.205 -12.168 1.00 88.06 206 PHE A O 1
ATOM 1568 N N . LYS A 1 207 ? -18.715 -4.259 -10.194 1.00 74.31 207 LYS A N 1
ATOM 1569 C CA . LYS A 1 207 ? -20.074 -3.741 -9.980 1.00 74.31 207 LYS A CA 1
ATOM 1570 C C . LYS A 1 207 ? -20.114 -2.214 -10.055 1.00 74.31 207 LYS A C 1
ATOM 1572 O O . LYS A 1 207 ? -19.094 -1.564 -9.694 1.00 74.31 207 LYS A O 1
#

Mean predicted aligned error: 3.84 Å

Foldseek 3Di:
DAAEQFKDKDWAQAQLPDPDPLEAEDDDGDDNIDMDIGRCLHLAPNLVSLCVQCDLVNLCVQLVHDSVVLVVLSVVRNVPVPDDDDPPDSSLSSLLSSLLSSLLVNLQVQFWFKDWDQDPVGIGIYIYHGQCQAVAADEYHYDSLLVRPCNVSSNCSQAQDPPNVRGNGHHHHDYWYQNVPCLVVLVVVCVPPVPVSVVVCCVRTVD

=== Feature glossary ===
A reading guide for the features in this record.

Start from the sequence.

  · Sequence gives the chain of amino acids in standard one-letter code (A=alanine, C=cysteine, …, Y=tyrosine), read N→C. It is the only feature that is directly encoded by the gene; all structural features are derived from the folded form of this sequence.

Fold it, and you get atomic coordinates and the backbone conformation that goes with them.

  · The mmCIF table is the protein's shape written out atom by atom. For each backbone N, Cα, C, and carbonyl O, it records an (x, y, z) coordinate triple in Å plus the residue type, chain letter, and residue number.

  · Backbone dihedral angles. Every residue except chain termini has a φ (preceding-C → N → Cα → C) and a ψ (N → Cα → C → next-N). They are reported in degrees following the IUPAC sign convention. Secondary structure is essentially a statement about which (φ, ψ) basin each residue occupies.

  · DSSP 8-state secondary structure assigns each residue one of H (α-helix), G (3₁₀-helix), I (π-helix), E (extended β-strand), B (isolated β-bridge), T (hydrogen-bonded turn), S (bend), or '-' (coil). The assignment is computed from backbone hydrogen-bond geometry via the Kabsch–Sander algorithm.

  · P-SEA three-state annotation labels each residue as helix, strand, or coil based purely on the geometry of the Cα trace. It serves as a fallback when the full backbone (and thus DSSP) is unavailable.

Summarize the fold with a handful of shape descriptors and a per-residue structural alphabet.

  · Radius of gyration (Rg) is the root-mean-square distance of Cα atoms from their centroid — a single number for overall size and compactness. A globular domain of N residues has Rg ≈ 2.2·N^0.38 Å; an extended or disordered chain has a much larger Rg. The Cα contact count is the number of residue pairs whose Cα atoms are within 8 Å and are more than four positions apart in sequence — a standard proxy for tertiary packing density. The bounding box is the smallest axis-aligned box enclosing all Cα atoms.

  · Foldseek's 3Di representation compresses backbone geometry into a per-residue letter drawn from a learned twenty-state alphabet. It captures the tertiary interaction pattern around each residue — which residues are packed against it in space, regardless of where they are in sequence.

  · Accessible surface area quantifies burial. A residue with SASA near zero is packed into the hydrophobic core; one with SASA >100 Å² sits on the surface. Computed here via the Shrake–Rupley numerical algorithm with a 1.4 Å probe.

Ask how reliable the model is.

  · For AlphaFold models, the B-factor field carries pLDDT — the model's own estimate of local accuracy on a 0–100 scale. Regions with pLDDT<50 should be treated as essentially unmodeled; they often correspond to intrinsically disordered segments.

  · For experimental (PDB) structures, the B-factor (temperature factor) quantifies the positional spread of each atom in the crystal — a combination of thermal vibration and static disorder — in units of Å². High B-factors mark flexible loops or poorly resolved regions; low B-factors mark the rigid, well-ordered core.

  · PAE(i, j) answers: if I align the predicted and true structures on residue i, how far off (in Å) do I expect residue j to be? A block-diagonal PAE matrix with low values on the blocks and high values off-diagonal is the signature of a multi-domain protein with confidently predicted domains but uncertain inter-domain orientation.

Place it in context: what it resembles, what it is annotated as, and how it looks.

  · Structural nearest neighbors (via Foldseek easy-search vs the PDB). Reported per hit: target PDB id, E-value, and alignment TM-score. A TM-score above ~0.5 is the conventional threshold for 'same fold'.

  · Functional annotations link the protein to curated databases. InterPro entries identify conserved domains and families by matching the sequence against member-database signatures (Pfam, PROSITE, CDD, …). Gene Ontology (GO) terms describe molecular function, biological process, and cellular component in a controlled vocabulary. CATH places the structure in a hierarchical fold classification (Class/Architecture/Topology/Homologous-superfamily). The organism is the source species.

  · Plot images: a contact map (which residues are close in 3D, as an N×N binary image), a Ramachandran scatter (backbone torsion angles, revealing secondary-structure composition at a glance), and — for AlphaFold structures — a PAE heatmap (pairwise prediction confidence).

  · Structure images are PyMOL renders from six orthogonal camera directions. Cartoon representation draws helices as coils and strands as arrows; sticks shows the backbone as bonds; surface shows the solvent-excluded envelope. Rainbow coloring maps sequence position to hue (blue→red, N→C); chain coloring assigns a distinct color per polypeptide.